Protein AF-A0A9D6ULN2-F1 (afdb_monomer_lite)

Foldseek 3Di:
DVVVVVVVVVVVVLVVVVVVVPPPDDDPDPDDDCVNVVVVVVSVVVVVVVVVCCCVVPVVVVVVVVVVVVVVVVVVVVVVVVVVVVVVVVVVVVVVVVVVVVVVVVVVVVVVVVVVVVVVVVVVVVVVVVVVVVVVVVCVVVVVVVVVVVVVVVVVVVVVVVVVVCVVPDDPVVVVVVVVVVVVVVVVVD

Secondary structure (DSSP, 8-state):
-HHHHHHHHHHHHHHHHHHTTTSS-----SS--HHHHHHHHHHHHHHHHHHHHHHHHHHHHHHHHHHHHHHHHHHHHHHHHHHHHHHHHHHHHHHHHHHHHHHHHHHHHHHHHHHHHHHHHHHHHHHHHHHHHHHHHHHHHHHHHHHHHHHHHHHHHHHHHHHHHHHHH--HHHHHHHHHHHHHHHHTT-

InterPro domains:
  IPR002146 ATP synthase, F0 complex, subunit b/b', bacterial/chloroplast [MF_01398] (21-168)
  IPR002146 ATP synthase, F0 complex, subunit b/b', bacterial/chloroplast [PF00430] (44-166)
  IPR028987 F-type ATP synthase subunit B-like, membrane domain superfamily [SSF81573] (93-151)

Radius of gyration: 68.08 Å; chains: 1; bounding box: 91×38×188 Å

pLDDT: mean 82.93, std 17.03, range [42.06, 97.81]

Structure (mmCIF, N/CA/C/O backbone):
data_AF-A0A9D6ULN2-F1
#
_entry.id   AF-A0A9D6ULN2-F1
#
loop_
_atom_site.group_PDB
_atom_site.id
_atom_site.type_symbol
_atom_site.label_atom_id
_atom_site.label_alt_id
_atom_site.label_comp_id
_atom_site.label_asym_id
_atom_site.label_entity_id
_atom_site.label_seq_id
_atom_site.pdbx_PDB_ins_code
_atom_site.Cartn_x
_atom_site.Cartn_y
_atom_site.Cartn_z
_atom_site.occupancy
_atom_site.B_iso_or_equiv
_atom_site.auth_seq_id
_atom_site.auth_comp_id
_atom_site.auth_asym_id
_atom_site.auth_atom_id
_atom_site.pdbx_PDB_model_num
ATOM 1 N N . MET A 1 1 ? 39.835 15.015 -46.650 1.00 44.91 1 MET A N 1
ATOM 2 C CA . MET A 1 1 ? 39.467 16.115 -47.577 1.00 44.91 1 MET A CA 1
ATOM 3 C C . MET A 1 1 ? 40.588 16.580 -48.518 1.00 44.91 1 MET A C 1
ATOM 5 O O . MET A 1 1 ? 40.269 17.172 -49.536 1.00 44.91 1 MET A O 1
ATOM 9 N N . ARG A 1 2 ? 41.877 16.287 -48.269 1.00 42.44 2 ARG A N 1
ATOM 10 C CA . ARG A 1 2 ? 42.993 16.814 -49.090 1.00 42.44 2 ARG A CA 1
ATOM 11 C C . ARG A 1 2 ? 43.205 16.122 -50.454 1.00 42.44 2 ARG A C 1
ATOM 13 O O . ARG A 1 2 ? 43.802 16.723 -51.333 1.00 42.44 2 ARG A O 1
ATOM 20 N N . PHE A 1 3 ? 42.671 14.913 -50.665 1.00 44.38 3 PHE A N 1
ATOM 21 C CA . PHE A 1 3 ? 42.814 14.179 -51.937 1.00 44.38 3 PHE A CA 1
ATOM 22 C C . PHE A 1 3 ? 41.814 14.585 -53.032 1.00 44.38 3 PHE A C 1
ATOM 24 O O . PHE A 1 3 ? 42.136 14.499 -54.211 1.00 44.38 3 PHE A O 1
ATOM 31 N N . SER A 1 4 ? 40.631 15.090 -52.663 1.00 50.62 4 SER A N 1
ATOM 32 C CA . SER A 1 4 ? 39.610 15.503 -53.642 1.00 50.62 4 SER A CA 1
ATOM 33 C C . SER A 1 4 ? 39.999 16.784 -54.392 1.00 50.62 4 SER A C 1
ATOM 35 O O . SER A 1 4 ? 39.656 16.949 -55.556 1.00 50.62 4 SER A O 1
ATOM 37 N N . LEU A 1 5 ? 40.754 17.674 -53.737 1.00 49.03 5 LEU A N 1
ATOM 38 C CA . LEU A 1 5 ? 41.241 18.928 -54.320 1.00 49.03 5 LEU A CA 1
ATOM 39 C C . LEU A 1 5 ? 42.353 18.703 -55.355 1.00 49.03 5 LEU A C 1
ATOM 41 O O . LEU A 1 5 ? 42.366 19.388 -56.372 1.00 49.03 5 LEU A O 1
ATOM 45 N N . ALA A 1 6 ? 43.231 17.716 -55.144 1.00 54.62 6 ALA A N 1
ATOM 46 C CA . ALA A 1 6 ? 44.308 17.382 -56.080 1.00 54.62 6 ALA A CA 1
ATOM 47 C C . ALA A 1 6 ? 43.783 16.748 -57.381 1.00 54.62 6 ALA A C 1
ATOM 49 O O . ALA A 1 6 ? 44.276 17.057 -58.462 1.00 54.62 6 ALA A O 1
ATOM 50 N N . VAL A 1 7 ? 42.742 15.912 -57.289 1.00 57.91 7 VAL A N 1
ATOM 51 C CA . VAL A 1 7 ? 42.087 15.310 -58.463 1.00 57.91 7 VAL A CA 1
ATOM 52 C C . VAL A 1 7 ? 41.305 16.363 -59.256 1.00 57.91 7 VAL A C 1
ATOM 54 O O . VAL A 1 7 ? 41.401 16.388 -60.480 1.00 57.91 7 VAL A O 1
ATOM 57 N N . CYS A 1 8 ? 40.615 17.291 -58.580 1.00 52.22 8 CYS A N 1
ATOM 58 C CA . CYS A 1 8 ? 39.982 18.434 -59.249 1.00 52.22 8 CYS A CA 1
ATOM 59 C C . CYS A 1 8 ? 41.005 19.353 -59.933 1.00 52.22 8 CYS A C 1
ATOM 61 O O . CYS A 1 8 ? 40.779 19.765 -61.065 1.00 52.22 8 CYS A O 1
ATOM 63 N N . TRP A 1 9 ? 42.143 19.646 -59.296 1.00 50.41 9 TRP A N 1
ATOM 64 C CA . TRP A 1 9 ? 43.203 20.455 -59.912 1.00 50.41 9 TRP A CA 1
ATOM 65 C C . TRP A 1 9 ? 43.849 19.765 -61.119 1.00 50.41 9 TRP A C 1
ATOM 67 O O . TRP A 1 9 ? 44.078 20.416 -62.135 1.00 50.41 9 TRP A O 1
ATOM 77 N N . GLY A 1 10 ? 44.073 18.448 -61.059 1.00 54.94 10 GLY A N 1
ATOM 78 C CA . GLY A 1 10 ? 44.558 17.674 -62.207 1.00 54.94 10 GLY A CA 1
ATOM 79 C C . GLY A 1 10 ? 43.593 17.703 -63.399 1.00 54.94 10 GLY A C 1
ATOM 80 O O . GLY A 1 10 ? 44.028 17.841 -64.540 1.00 54.94 10 GLY A O 1
ATOM 81 N N . PHE A 1 11 ? 42.283 17.658 -63.136 1.00 54.19 11 PHE A N 1
ATOM 82 C CA . PHE A 1 11 ? 41.249 17.758 -64.173 1.00 54.19 11 PHE A CA 1
ATOM 83 C C . PHE A 1 11 ? 41.164 19.170 -64.783 1.00 54.19 11 PHE A C 1
ATOM 85 O O . PHE A 1 11 ? 40.993 19.314 -65.992 1.00 54.19 11 PHE A O 1
ATOM 92 N N . ILE A 1 12 ? 41.347 20.216 -63.968 1.00 56.06 12 ILE A N 1
ATOM 93 C CA . ILE A 1 12 ? 41.361 21.618 -64.420 1.00 56.06 12 ILE A CA 1
ATOM 94 C C . ILE A 1 12 ? 42.592 21.910 -65.295 1.00 56.06 12 ILE A C 1
ATOM 96 O O . ILE A 1 12 ? 42.467 22.578 -66.320 1.00 56.06 12 ILE A O 1
ATOM 100 N N . ILE A 1 13 ? 43.768 21.372 -64.951 1.00 56.00 13 ILE A N 1
ATOM 101 C CA . ILE A 1 13 ? 44.993 21.557 -65.749 1.00 56.00 13 ILE A CA 1
ATOM 102 C C . ILE A 1 13 ? 44.892 20.821 -67.099 1.00 56.00 13 ILE A C 1
ATOM 104 O O . ILE A 1 13 ? 45.303 21.365 -68.124 1.00 56.00 13 ILE A O 1
ATOM 108 N N . ALA A 1 14 ? 44.273 19.636 -67.143 1.00 53.06 14 ALA A N 1
ATOM 109 C CA . ALA A 1 14 ? 44.006 18.933 -68.403 1.00 53.06 14 ALA A CA 1
ATOM 110 C C . ALA A 1 14 ? 42.985 19.680 -69.290 1.00 53.06 14 ALA A C 1
ATOM 112 O O . ALA A 1 14 ? 43.162 19.775 -70.507 1.00 53.06 14 ALA A O 1
ATOM 113 N N . ALA A 1 15 ? 41.952 20.287 -68.692 1.00 51.78 15 ALA A N 1
ATOM 114 C CA . ALA A 1 15 ? 40.986 21.114 -69.418 1.00 51.78 15 ALA A CA 1
ATOM 115 C C . ALA A 1 15 ? 41.628 22.390 -70.000 1.00 51.78 15 ALA A C 1
ATOM 117 O O . ALA A 1 15 ? 41.326 22.763 -71.135 1.00 51.78 15 ALA A O 1
ATOM 118 N N . ALA A 1 16 ? 42.576 23.010 -69.286 1.00 48.78 16 ALA A N 1
ATOM 119 C CA . ALA A 1 16 ? 43.320 24.173 -69.779 1.00 48.78 16 ALA A CA 1
ATOM 120 C C . ALA A 1 16 ? 44.189 23.846 -71.010 1.00 48.78 16 ALA A C 1
ATOM 122 O O . ALA A 1 16 ? 44.279 24.657 -71.931 1.00 48.78 16 ALA A O 1
ATOM 123 N N . PHE A 1 17 ? 44.748 22.633 -71.090 1.00 46.69 17 PHE A N 1
ATOM 124 C CA . PHE A 1 17 ? 45.478 22.172 -72.279 1.00 46.69 17 PHE A CA 1
ATOM 125 C C . PHE A 1 17 ? 44.556 21.849 -73.470 1.00 46.69 17 PHE A C 1
ATOM 127 O O . PHE A 1 17 ? 44.990 21.876 -74.619 1.00 46.69 17 PHE A O 1
ATOM 134 N N . THR A 1 18 ? 43.269 21.589 -73.213 1.00 51.00 18 THR A N 1
ATOM 135 C CA . THR A 1 18 ? 42.271 21.284 -74.255 1.00 51.00 18 THR A CA 1
ATOM 136 C C . THR A 1 18 ? 41.594 22.554 -74.799 1.00 51.00 18 THR A C 1
ATOM 138 O O . THR A 1 18 ? 41.215 22.601 -75.969 1.00 51.00 18 THR A O 1
ATOM 141 N N . GLY A 1 19 ? 41.500 23.618 -73.990 1.00 45.91 19 GLY A N 1
ATOM 142 C CA . GLY A 1 19 ? 40.915 24.908 -74.382 1.00 45.91 19 GLY A CA 1
ATOM 143 C C . GLY A 1 19 ? 41.726 25.688 -75.425 1.00 45.91 19 GLY A C 1
ATOM 144 O O . GLY A 1 19 ? 41.146 26.370 -76.267 1.00 45.91 19 GLY A O 1
ATOM 145 N N . ALA A 1 20 ? 43.054 25.534 -75.451 1.00 43.97 20 ALA A N 1
ATOM 146 C CA . ALA A 1 20 ? 43.896 26.170 -76.470 1.00 43.97 20 ALA A CA 1
ATOM 147 C C . ALA A 1 20 ? 43.728 25.551 -77.874 1.00 43.97 20 ALA A C 1
ATOM 149 O O . ALA A 1 20 ? 44.056 26.190 -78.870 1.00 43.97 20 ALA A O 1
ATOM 150 N N . ALA A 1 21 ? 43.184 24.332 -77.978 1.00 48.81 21 ALA A N 1
ATOM 151 C CA . ALA A 1 21 ? 43.003 23.641 -79.256 1.00 48.81 21 ALA A CA 1
ATOM 152 C C . ALA A 1 21 ? 41.667 23.954 -79.960 1.00 48.81 21 ALA A C 1
ATOM 154 O O . ALA A 1 21 ? 41.498 23.552 -81.111 1.00 48.81 21 ALA A O 1
ATOM 155 N N . HIS A 1 22 ? 40.727 24.631 -79.284 1.00 47.28 22 HIS A N 1
ATOM 156 C CA . HIS A 1 22 ? 39.412 25.016 -79.825 1.00 47.28 22 HIS A CA 1
ATOM 157 C C . HIS A 1 22 ? 39.240 26.535 -80.021 1.00 47.28 22 HIS A C 1
ATOM 159 O O . HIS A 1 22 ? 38.223 26.962 -80.559 1.00 47.28 22 HIS A O 1
ATOM 165 N N . ALA A 1 23 ? 40.212 27.355 -79.600 1.00 42.06 23 ALA A N 1
ATOM 166 C CA . ALA A 1 23 ? 40.150 28.816 -79.716 1.00 42.06 23 ALA A CA 1
ATOM 167 C C . ALA A 1 23 ? 40.685 29.368 -81.054 1.00 42.06 23 ALA A C 1
ATOM 169 O O . ALA A 1 23 ? 40.552 30.560 -81.322 1.00 42.06 23 ALA A O 1
ATOM 170 N N . SER A 1 24 ? 41.261 28.527 -81.915 1.00 45.56 24 SER A N 1
ATOM 171 C CA . SER A 1 24 ? 41.496 28.874 -83.316 1.00 45.56 24 SER A CA 1
ATOM 172 C C . SER A 1 24 ? 40.299 28.395 -84.135 1.00 45.56 24 SER A C 1
ATOM 174 O O . SER A 1 24 ? 40.055 27.197 -84.256 1.00 45.56 24 SER A O 1
ATOM 176 N N . GLY A 1 25 ? 39.509 29.334 -84.659 1.00 52.06 25 GLY A N 1
ATOM 177 C CA . GLY A 1 25 ? 38.396 29.025 -85.553 1.00 52.06 25 GLY A CA 1
ATOM 178 C C . GLY A 1 25 ? 38.890 28.234 -86.765 1.00 52.06 25 GLY A C 1
ATOM 179 O O . GLY A 1 25 ? 39.616 28.765 -87.601 1.00 52.06 25 GLY A O 1
ATOM 180 N N . ILE A 1 26 ? 38.508 26.962 -86.846 1.00 55.03 26 ILE A N 1
ATOM 181 C CA . ILE A 1 26 ? 38.761 26.087 -87.991 1.00 55.03 26 ILE A CA 1
ATOM 182 C C . ILE A 1 26 ? 37.389 25.575 -88.452 1.00 55.03 26 ILE A C 1
ATOM 184 O O . ILE A 1 26 ? 36.607 25.134 -87.605 1.00 55.03 26 ILE A O 1
ATOM 188 N N . PRO A 1 27 ? 37.059 25.659 -89.756 1.00 55.03 27 PRO A N 1
ATOM 189 C CA . PRO A 1 27 ? 35.764 25.234 -90.280 1.00 55.03 27 PRO A CA 1
ATOM 190 C C . PRO A 1 27 ? 35.502 23.758 -89.970 1.00 55.03 27 PRO A C 1
ATOM 192 O O . PRO A 1 27 ? 36.429 22.944 -89.951 1.00 55.03 27 PRO A O 1
ATOM 195 N N . LEU A 1 28 ? 34.230 23.422 -89.735 1.00 61.31 28 LEU A N 1
ATOM 196 C CA . LEU A 1 28 ? 33.776 22.060 -89.468 1.00 61.31 28 LEU A CA 1
ATOM 197 C C . LEU A 1 28 ? 33.909 21.222 -90.754 1.00 61.31 28 LEU A C 1
ATOM 199 O O . LEU A 1 28 ? 32.970 21.099 -91.537 1.00 61.31 28 LEU A O 1
ATOM 203 N N . ALA A 1 29 ? 35.111 20.713 -91.015 1.00 54.97 29 ALA A N 1
ATOM 204 C CA . ALA A 1 29 ? 35.378 19.835 -92.144 1.00 54.97 29 ALA A CA 1
ATOM 205 C C . ALA A 1 29 ? 34.742 18.462 -91.878 1.00 54.97 29 ALA A C 1
ATOM 207 O O . ALA A 1 29 ? 35.034 17.817 -90.874 1.00 54.97 29 ALA A O 1
ATOM 208 N N . THR A 1 30 ? 33.876 18.018 -92.788 1.00 59.34 30 THR A N 1
ATOM 209 C CA . THR A 1 30 ? 33.234 16.692 -92.797 1.00 59.34 30 THR A CA 1
ATOM 210 C C . THR A 1 30 ? 34.167 15.559 -93.243 1.00 59.34 30 THR A C 1
ATOM 212 O O . THR A 1 30 ? 33.728 14.415 -93.335 1.00 59.34 30 THR A O 1
ATOM 215 N N . GLU A 1 31 ? 35.444 15.850 -93.507 1.00 59.44 31 GLU A N 1
ATOM 216 C CA . GLU A 1 31 ? 36.436 14.874 -93.960 1.00 59.44 31 GLU A CA 1
ATOM 217 C C . GLU A 1 31 ? 37.486 14.611 -92.878 1.00 59.44 31 GLU A C 1
ATOM 219 O O . GLU A 1 31 ? 38.099 15.531 -92.335 1.00 59.44 31 GLU A O 1
ATOM 224 N N . TRP A 1 32 ? 37.656 13.329 -92.559 1.00 61.66 32 TRP A N 1
ATOM 225 C CA . TRP A 1 32 ? 38.568 12.845 -91.529 1.00 61.66 32 TRP A CA 1
ATOM 226 C C . TRP A 1 32 ? 40.027 12.959 -91.979 1.00 61.66 32 TRP A C 1
ATOM 228 O O . TRP A 1 32 ? 40.423 12.338 -92.963 1.00 61.66 32 TRP A O 1
ATOM 238 N N . ASP A 1 33 ? 40.839 13.687 -91.208 1.00 67.31 33 ASP A N 1
ATOM 239 C CA . ASP A 1 33 ? 42.279 13.826 -91.433 1.00 67.31 33 ASP A CA 1
ATOM 240 C C . ASP A 1 33 ? 43.074 13.220 -90.262 1.00 67.31 33 ASP A C 1
ATOM 242 O O . ASP A 1 33 ? 43.157 13.776 -89.160 1.00 67.31 33 ASP A O 1
ATOM 246 N N . MET A 1 34 ? 43.671 12.049 -90.517 1.00 61.88 34 MET A N 1
ATOM 247 C CA . MET A 1 34 ? 44.380 11.224 -89.531 1.00 61.88 34 MET A CA 1
ATOM 248 C C . MET A 1 34 ? 45.535 11.976 -88.839 1.00 61.88 34 MET A C 1
ATOM 250 O O . MET A 1 34 ? 45.826 11.704 -87.675 1.00 61.88 34 MET A O 1
ATOM 254 N N . ALA A 1 35 ? 46.182 12.939 -89.510 1.00 66.12 35 ALA A N 1
ATOM 255 C CA . ALA A 1 35 ? 47.340 13.652 -88.962 1.00 66.12 35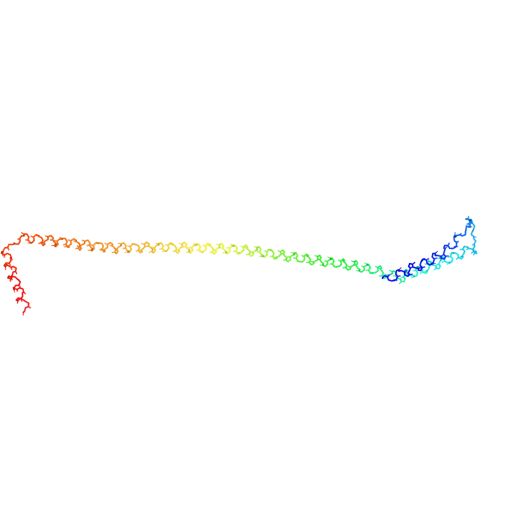 ALA A CA 1
ATOM 256 C C . ALA A 1 35 ? 46.959 14.724 -87.922 1.00 66.12 35 ALA A C 1
ATOM 258 O O . ALA A 1 35 ? 47.696 14.949 -86.961 1.00 66.12 35 ALA A O 1
ATOM 259 N N . ARG A 1 36 ? 45.796 15.367 -88.086 1.00 66.44 36 ARG A N 1
ATOM 260 C CA . ARG A 1 36 ? 45.308 16.451 -87.214 1.00 66.44 36 ARG A CA 1
ATOM 261 C C . ARG A 1 36 ? 44.369 15.946 -86.118 1.00 66.44 36 ARG A C 1
ATOM 263 O O . ARG A 1 36 ? 44.515 16.345 -84.962 1.00 66.44 36 ARG A O 1
ATOM 270 N N . ASP A 1 37 ? 43.446 15.045 -86.452 1.00 69.62 37 ASP A N 1
ATOM 271 C CA . ASP A 1 37 ? 42.460 14.526 -85.495 1.00 69.62 37 ASP A CA 1
ATOM 272 C C . ASP A 1 37 ? 42.961 13.283 -84.742 1.00 69.62 37 ASP A C 1
ATOM 274 O O . ASP A 1 37 ? 42.560 13.051 -83.598 1.00 69.62 37 ASP A O 1
ATOM 278 N N . GLY A 1 38 ? 43.935 12.549 -85.295 1.00 74.19 38 GLY A N 1
ATOM 279 C CA . GLY A 1 38 ? 44.561 11.402 -84.627 1.00 74.19 38 GLY A CA 1
ATOM 280 C C . GLY A 1 38 ? 45.262 11.769 -83.314 1.00 74.19 38 GLY A C 1
ATOM 281 O O . GLY A 1 38 ? 45.129 11.054 -82.320 1.00 74.19 38 GLY A O 1
ATOM 282 N N . GLY A 1 39 ? 45.929 12.929 -83.253 1.00 77.69 39 GLY A N 1
ATOM 283 C CA . GLY A 1 39 ? 46.566 13.420 -82.023 1.00 77.69 39 GLY A CA 1
ATOM 284 C C . GLY A 1 39 ? 45.564 13.784 -80.920 1.00 77.69 39 GLY A C 1
ATOM 285 O O . GLY A 1 39 ? 45.817 13.543 -79.738 1.00 77.69 39 GLY A O 1
ATOM 286 N N . ARG A 1 40 ? 44.389 14.306 -81.296 1.00 76.81 40 ARG A N 1
ATOM 287 C CA . ARG A 1 40 ? 43.301 14.626 -80.357 1.00 76.81 40 ARG A CA 1
ATOM 288 C C . ARG A 1 40 ? 42.655 13.360 -79.801 1.00 76.81 40 ARG A C 1
ATOM 290 O O . ARG A 1 40 ? 42.427 13.284 -78.596 1.00 76.81 40 ARG A O 1
ATOM 297 N N . ILE A 1 41 ? 42.416 12.362 -80.654 1.00 82.12 41 ILE A N 1
ATOM 298 C CA . ILE A 1 41 ? 41.847 11.066 -80.259 1.00 82.12 41 ILE A CA 1
ATOM 299 C C . ILE A 1 41 ? 42.814 10.306 -79.346 1.00 82.12 41 ILE A C 1
ATOM 301 O O . ILE A 1 41 ? 42.391 9.767 -78.325 1.00 82.12 41 ILE A O 1
ATOM 305 N N . LEU A 1 42 ? 44.114 10.319 -79.652 1.00 82.88 42 LEU A N 1
ATOM 306 C CA . LEU A 1 42 ? 45.132 9.689 -78.813 1.00 82.88 42 LEU A CA 1
ATOM 307 C C . LEU A 1 42 ? 45.229 10.360 -77.435 1.00 82.88 42 LEU A C 1
ATOM 309 O O . LEU A 1 42 ? 45.232 9.667 -76.421 1.00 82.88 42 LEU A O 1
ATOM 313 N N . ASN A 1 43 ? 45.225 11.696 -77.372 1.00 82.50 43 ASN A N 1
ATOM 314 C CA . ASN A 1 43 ? 45.201 12.415 -76.095 1.00 82.50 43 ASN A CA 1
ATOM 315 C C . ASN A 1 43 ? 43.913 12.127 -75.299 1.00 82.50 43 ASN A C 1
ATOM 317 O O . ASN A 1 43 ? 43.973 11.811 -74.112 1.00 82.50 43 ASN A O 1
ATOM 321 N N . ALA A 1 44 ? 42.747 12.149 -75.953 1.00 84.38 44 ALA A N 1
ATOM 322 C CA . ALA A 1 44 ? 41.476 11.812 -75.315 1.00 84.38 44 ALA A CA 1
ATOM 323 C C . ALA A 1 44 ? 41.467 10.375 -74.766 1.00 84.38 44 ALA A C 1
ATOM 325 O O . ALA A 1 44 ? 41.008 10.159 -73.646 1.00 84.38 44 ALA A O 1
ATOM 326 N N . ALA A 1 45 ? 42.028 9.409 -75.502 1.00 87.19 45 ALA A N 1
ATOM 327 C CA . ALA A 1 45 ? 42.159 8.022 -75.061 1.00 87.19 45 ALA A CA 1
ATOM 328 C C . ALA A 1 45 ? 43.110 7.879 -73.860 1.00 87.19 45 ALA A C 1
ATOM 330 O O . ALA A 1 45 ? 42.796 7.158 -72.913 1.00 87.19 45 ALA A O 1
ATOM 331 N N . VAL A 1 46 ? 44.238 8.599 -73.854 1.00 88.81 46 VAL A N 1
ATOM 332 C CA . VAL A 1 46 ? 45.189 8.607 -72.729 1.00 88.81 46 VAL A CA 1
ATOM 333 C C . VAL A 1 46 ? 44.559 9.224 -71.478 1.00 88.81 46 VAL A C 1
ATOM 335 O O . VAL A 1 46 ? 44.671 8.651 -70.394 1.00 88.81 46 VAL A O 1
ATOM 338 N N . VAL A 1 47 ? 43.846 10.346 -71.612 1.00 86.25 47 VAL A N 1
ATOM 339 C CA . VAL A 1 47 ? 43.148 10.993 -70.489 1.00 86.25 47 VAL A CA 1
ATOM 340 C C . VAL A 1 47 ? 42.014 10.109 -69.964 1.00 86.25 47 VAL A C 1
ATOM 342 O O . VAL A 1 47 ? 41.923 9.904 -68.754 1.00 86.25 47 VAL A O 1
ATOM 345 N N . LEU A 1 48 ? 41.190 9.523 -70.839 1.00 87.62 48 LEU A N 1
ATOM 346 C CA . LEU A 1 48 ? 40.143 8.578 -70.432 1.00 87.62 48 LEU A CA 1
ATOM 347 C C . LEU A 1 48 ? 40.727 7.356 -69.722 1.00 87.62 48 LEU A C 1
ATOM 349 O O . LEU A 1 48 ? 40.203 6.951 -68.686 1.00 87.62 48 LEU A O 1
ATOM 353 N N . GLY A 1 49 ? 41.829 6.804 -70.231 1.00 89.56 49 GLY A N 1
ATOM 354 C CA . GLY A 1 49 ? 42.537 5.690 -69.605 1.00 89.56 49 GLY A CA 1
ATOM 355 C C . GLY A 1 49 ? 43.090 6.049 -68.224 1.00 89.56 49 GLY A C 1
ATOM 356 O O . GLY A 1 49 ? 42.890 5.299 -67.270 1.00 89.56 49 GLY A O 1
ATOM 357 N N . ALA A 1 50 ? 43.717 7.220 -68.080 1.00 86.50 50 ALA A N 1
ATOM 358 C CA . ALA A 1 50 ? 44.243 7.701 -66.803 1.00 86.50 50 ALA A CA 1
ATOM 359 C C . ALA A 1 50 ? 43.129 7.949 -65.770 1.00 86.50 50 ALA A C 1
ATOM 361 O O . ALA A 1 50 ? 43.270 7.576 -64.603 1.00 86.50 50 ALA A O 1
ATOM 362 N N . VAL A 1 51 ? 41.999 8.524 -66.196 1.00 85.19 51 VAL A N 1
ATOM 363 C CA . VAL A 1 51 ? 40.821 8.746 -65.343 1.00 85.19 51 VAL A CA 1
ATOM 364 C C . VAL A 1 51 ? 40.178 7.418 -64.946 1.00 85.19 51 VAL A C 1
ATOM 366 O O . VAL A 1 51 ? 39.910 7.210 -63.764 1.00 85.19 51 VAL A O 1
ATOM 369 N N . ALA A 1 52 ? 39.985 6.490 -65.887 1.00 85.94 52 ALA A N 1
ATOM 370 C CA . ALA A 1 52 ? 39.456 5.159 -65.597 1.00 85.94 52 ALA A CA 1
ATOM 371 C C . ALA A 1 52 ? 40.364 4.400 -64.617 1.00 85.94 52 ALA A C 1
ATOM 373 O O . ALA A 1 52 ? 39.878 3.829 -63.641 1.00 85.94 52 ALA A O 1
ATOM 374 N N . TYR A 1 53 ? 41.685 4.468 -64.806 1.00 86.88 53 TYR A N 1
ATOM 375 C CA . TYR A 1 53 ? 42.658 3.868 -63.896 1.00 86.88 53 TYR A CA 1
ATOM 376 C C . TYR A 1 53 ? 42.579 4.471 -62.486 1.00 86.88 53 TYR A C 1
ATOM 378 O O . TYR A 1 53 ? 42.523 3.728 -61.506 1.00 86.88 53 TYR A O 1
ATOM 386 N N . LEU A 1 54 ? 42.500 5.801 -62.362 1.00 85.25 54 LEU A N 1
ATOM 387 C CA . LEU A 1 54 ? 42.323 6.484 -61.075 1.00 85.25 54 LEU A CA 1
ATOM 388 C C . LEU A 1 54 ? 41.009 6.087 -60.390 1.00 85.25 54 LEU A C 1
ATOM 390 O O . LEU A 1 54 ? 41.023 5.746 -59.208 1.00 85.25 54 LEU A O 1
ATOM 394 N N . VAL A 1 55 ? 39.890 6.071 -61.117 1.00 83.44 55 VAL A N 1
ATOM 395 C CA . VAL A 1 55 ? 38.569 5.710 -60.576 1.00 83.44 55 VAL A CA 1
ATOM 396 C C . VAL A 1 55 ? 38.525 4.249 -60.137 1.00 83.44 55 VAL A C 1
ATOM 398 O O . VAL A 1 55 ? 38.015 3.959 -59.059 1.00 83.44 55 VAL A O 1
ATOM 401 N N . ILE A 1 56 ? 39.101 3.322 -60.900 1.00 81.75 56 ILE A N 1
ATOM 402 C CA . ILE A 1 56 ? 39.153 1.905 -60.512 1.00 81.75 56 ILE A CA 1
ATOM 403 C C . ILE A 1 56 ? 40.068 1.722 -59.295 1.00 81.75 56 ILE A C 1
ATOM 405 O O . ILE A 1 56 ? 39.718 1.024 -58.342 1.00 81.75 56 ILE A O 1
ATOM 409 N N . ARG A 1 57 ? 41.221 2.402 -59.276 1.00 81.19 57 ARG A N 1
ATOM 410 C CA . ARG A 1 57 ? 42.213 2.283 -58.201 1.00 81.19 57 ARG A CA 1
ATOM 411 C C . ARG A 1 57 ? 41.776 2.946 -56.886 1.00 81.19 57 ARG A C 1
ATOM 413 O O . ARG A 1 57 ? 42.257 2.522 -55.832 1.00 81.19 57 ARG A O 1
ATOM 420 N N . TRP A 1 58 ? 40.909 3.965 -56.935 1.00 75.94 58 TRP A N 1
ATOM 421 C CA . TRP A 1 58 ? 40.507 4.790 -55.780 1.00 75.94 58 TRP A CA 1
ATOM 422 C C . TRP A 1 58 ? 39.009 4.748 -55.438 1.00 75.94 58 TRP A C 1
ATOM 424 O O . TRP A 1 58 ? 38.640 5.076 -54.311 1.00 75.94 58 TRP A O 1
ATOM 434 N N . GLY A 1 59 ? 38.137 4.345 -56.361 1.00 73.88 59 GLY A N 1
ATOM 435 C CA . GLY A 1 59 ? 36.678 4.351 -56.188 1.00 73.88 59 GLY A CA 1
ATOM 436 C C . GLY A 1 59 ? 36.127 3.145 -55.422 1.00 73.88 59 GLY A C 1
ATOM 437 O O . GLY A 1 59 ? 35.191 3.294 -54.638 1.00 73.88 59 GLY A O 1
ATOM 438 N N . GLY A 1 60 ? 36.749 1.969 -55.560 1.00 79.19 60 GLY A N 1
ATOM 439 C CA . GLY A 1 60 ? 36.375 0.746 -54.832 1.00 79.19 60 GLY A CA 1
ATOM 440 C C . GLY A 1 60 ? 36.186 0.906 -53.308 1.00 79.19 60 GLY A C 1
ATOM 441 O O . GLY A 1 60 ? 35.160 0.460 -52.787 1.00 79.19 60 GLY A O 1
ATOM 442 N N . PRO A 1 61 ? 37.100 1.561 -52.559 1.00 82.00 61 PRO A N 1
ATOM 443 C CA . PRO A 1 61 ? 36.942 1.731 -51.113 1.00 82.00 61 PRO A CA 1
ATOM 444 C C . PRO A 1 61 ? 35.782 2.656 -50.708 1.00 82.00 61 PRO A C 1
ATOM 446 O O . PRO A 1 61 ? 35.278 2.525 -49.596 1.00 82.00 61 PRO A O 1
ATOM 449 N N . VAL A 1 62 ? 35.329 3.574 -51.571 1.00 81.88 62 VAL A N 1
ATOM 450 C CA . VAL A 1 62 ? 34.224 4.496 -51.243 1.00 81.88 62 VAL A CA 1
ATOM 451 C C . VAL A 1 62 ? 32.881 3.767 -51.252 1.00 81.88 62 VAL A C 1
ATOM 453 O O . VAL A 1 62 ? 32.096 3.917 -50.317 1.00 81.88 62 VAL A O 1
ATOM 456 N N . PHE A 1 63 ? 32.627 2.943 -52.271 1.00 81.62 63 PHE A N 1
ATOM 457 C CA . PHE A 1 63 ? 31.388 2.165 -52.362 1.00 81.62 63 PHE A CA 1
ATOM 458 C C . PHE A 1 63 ? 31.316 1.069 -51.298 1.00 81.62 63 PHE A C 1
ATOM 460 O O . PHE A 1 63 ? 30.261 0.875 -50.700 1.00 81.62 63 PHE A O 1
ATOM 467 N N . ARG A 1 64 ? 32.448 0.419 -50.994 1.00 85.56 64 ARG A N 1
ATOM 468 C CA . ARG A 1 64 ? 32.530 -0.569 -49.910 1.00 85.56 64 ARG A CA 1
ATOM 469 C C . ARG A 1 64 ? 32.213 0.037 -48.546 1.00 85.56 64 ARG A C 1
ATOM 471 O O . ARG A 1 64 ? 31.356 -0.496 -47.857 1.00 85.56 64 ARG A O 1
ATOM 478 N N . LYS A 1 65 ? 32.798 1.193 -48.208 1.00 87.88 65 LYS A N 1
ATOM 479 C CA . LYS A 1 65 ? 32.473 1.895 -46.954 1.00 87.88 65 LYS A CA 1
ATOM 480 C C . LYS A 1 65 ? 30.993 2.243 -46.843 1.00 87.88 65 LYS A C 1
ATOM 482 O O . LYS A 1 65 ? 30.410 2.075 -45.785 1.00 87.88 65 LYS A O 1
ATOM 487 N N . ARG A 1 66 ? 30.359 2.689 -47.934 1.00 86.75 66 ARG A N 1
ATOM 488 C CA . ARG A 1 66 ? 28.915 2.972 -47.918 1.00 86.75 66 ARG A CA 1
ATOM 489 C C . ARG A 1 66 ? 28.073 1.714 -47.714 1.00 86.75 66 ARG A C 1
ATOM 491 O O . ARG A 1 66 ? 27.090 1.779 -46.986 1.00 86.75 66 ARG A O 1
ATOM 498 N N . ALA A 1 67 ? 28.443 0.600 -48.342 1.00 88.44 67 ALA A N 1
ATOM 499 C CA . ALA A 1 67 ? 27.756 -0.675 -48.150 1.00 88.44 67 ALA A CA 1
ATOM 500 C C . ALA A 1 67 ? 27.918 -1.193 -46.710 1.00 88.44 67 ALA A C 1
ATOM 502 O O . ALA A 1 67 ? 26.933 -1.592 -46.097 1.00 88.44 67 ALA A O 1
ATOM 503 N N . GLU A 1 68 ? 29.130 -1.109 -46.154 1.00 92.69 68 GLU A N 1
ATOM 504 C CA . GLU A 1 68 ? 29.435 -1.462 -44.761 1.00 92.69 68 GLU A CA 1
ATOM 505 C C . GLU A 1 68 ? 28.661 -0.570 -43.773 1.00 92.69 68 GLU A C 1
ATOM 507 O O . GLU A 1 68 ? 28.024 -1.089 -42.861 1.00 92.69 68 GLU A O 1
ATOM 512 N N . ASP A 1 69 ? 28.610 0.749 -43.996 1.00 93.69 69 ASP A N 1
ATOM 513 C CA . ASP A 1 69 ? 27.840 1.684 -43.163 1.00 93.69 69 ASP A CA 1
ATOM 514 C C . ASP A 1 69 ? 26.333 1.382 -43.187 1.00 93.69 69 ASP A C 1
ATOM 516 O O . ASP A 1 69 ? 25.655 1.513 -42.168 1.00 93.69 69 ASP A O 1
ATOM 520 N N . ILE A 1 70 ? 25.780 1.020 -44.350 1.00 92.31 70 ILE A N 1
ATOM 521 C CA . ILE A 1 70 ? 24.358 0.668 -44.480 1.00 92.31 70 ILE A CA 1
ATOM 522 C C . ILE A 1 70 ? 24.079 -0.659 -43.773 1.00 92.31 70 ILE A C 1
ATOM 524 O O . ILE A 1 70 ? 23.117 -0.734 -43.013 1.00 92.31 70 ILE A O 1
ATOM 528 N N . ALA A 1 71 ? 24.924 -1.672 -43.978 1.00 93.94 71 ALA A N 1
ATOM 529 C CA . ALA A 1 71 ? 24.795 -2.958 -43.302 1.00 93.94 71 ALA A CA 1
ATOM 530 C C . ALA A 1 71 ? 24.867 -2.790 -41.777 1.00 93.94 71 ALA A C 1
ATOM 532 O O . ALA A 1 71 ? 23.992 -3.276 -41.067 1.00 93.94 71 ALA A O 1
ATOM 533 N N . PHE A 1 72 ? 25.835 -2.010 -41.287 1.00 95.62 72 PHE A N 1
ATOM 534 C CA . PHE A 1 72 ? 25.970 -1.692 -39.868 1.00 95.62 72 PHE A CA 1
ATOM 535 C C . PHE A 1 72 ? 24.739 -0.964 -39.316 1.00 95.62 72 PHE A C 1
ATOM 537 O O . PHE A 1 72 ? 24.256 -1.289 -38.237 1.00 95.62 72 PHE A O 1
ATOM 544 N N . LYS A 1 73 ? 24.188 0.007 -40.054 1.00 94.31 73 LYS A N 1
ATOM 545 C CA . LYS A 1 73 ? 22.969 0.713 -39.632 1.00 94.31 73 LYS A CA 1
ATOM 546 C C . LYS A 1 73 ? 21.754 -0.206 -39.574 1.00 94.31 73 LYS A C 1
ATOM 548 O O . LYS A 1 73 ? 20.951 -0.056 -38.661 1.00 94.31 73 LYS A O 1
ATOM 553 N N . ILE A 1 74 ? 21.600 -1.119 -40.531 1.00 95.06 74 ILE A N 1
ATOM 554 C CA . ILE A 1 74 ? 20.488 -2.078 -40.536 1.00 95.06 74 ILE A CA 1
ATOM 555 C C . ILE A 1 74 ? 20.610 -3.033 -39.345 1.00 95.06 74 ILE A C 1
ATOM 557 O O . ILE A 1 74 ? 19.640 -3.188 -38.610 1.00 95.06 74 ILE A O 1
ATOM 561 N N . ASP A 1 75 ? 21.799 -3.584 -39.103 1.00 96.12 75 ASP A N 1
ATOM 562 C CA . ASP A 1 75 ? 22.066 -4.477 -37.968 1.00 96.12 75 ASP A CA 1
ATOM 563 C C . ASP A 1 75 ? 21.850 -3.775 -36.613 1.00 96.12 75 ASP A C 1
ATOM 565 O O . ASP A 1 75 ? 21.177 -4.294 -35.717 1.00 96.12 75 ASP A O 1
ATOM 569 N N . ALA A 1 76 ? 22.314 -2.528 -36.490 1.00 95.75 76 ALA A N 1
ATOM 570 C CA . ALA A 1 76 ? 22.085 -1.709 -35.305 1.00 95.75 76 ALA A CA 1
ATOM 571 C C . ALA A 1 76 ? 20.591 -1.411 -35.081 1.00 95.75 76 ALA A C 1
ATOM 573 O O . ALA A 1 76 ? 20.120 -1.445 -33.944 1.00 95.75 76 ALA A O 1
ATOM 574 N N . LEU A 1 77 ? 19.829 -1.138 -36.147 1.00 94.62 77 LEU A N 1
ATOM 575 C CA . LEU A 1 77 ? 18.382 -0.918 -36.063 1.00 94.62 77 LEU A CA 1
ATOM 576 C C . LEU A 1 77 ? 17.629 -2.196 -35.686 1.00 94.62 77 LEU A C 1
ATOM 578 O O . LEU A 1 77 ? 16.692 -2.133 -34.890 1.00 94.62 77 LEU A O 1
ATOM 582 N N . GLU A 1 78 ? 18.023 -3.344 -36.231 1.00 95.69 78 GLU A N 1
ATOM 583 C CA . GLU A 1 78 ? 17.421 -4.634 -35.897 1.00 95.69 78 GLU A CA 1
ATOM 584 C C . GLU A 1 78 ? 17.682 -5.002 -34.434 1.00 95.69 78 GLU A C 1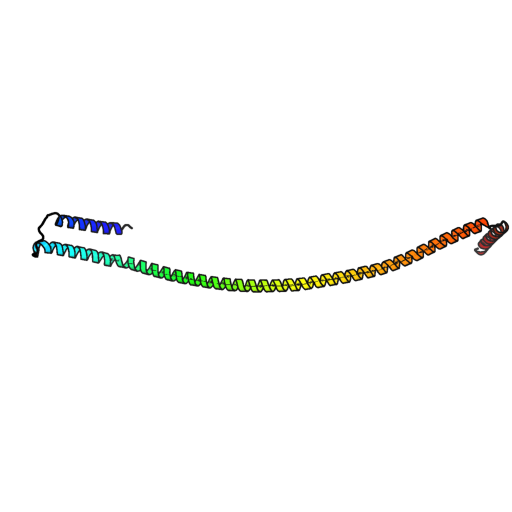
ATOM 586 O O . GLU A 1 78 ? 16.745 -5.348 -33.708 1.00 95.69 78 GLU A O 1
ATOM 591 N N . THR A 1 79 ? 18.918 -4.816 -33.970 1.00 96.38 79 THR A N 1
ATOM 592 C CA . THR A 1 79 ? 19.294 -5.013 -32.566 1.00 96.38 79 THR A CA 1
ATOM 593 C C . THR A 1 79 ? 18.511 -4.072 -31.652 1.00 96.38 79 THR A C 1
ATOM 595 O O . THR A 1 79 ? 17.865 -4.526 -30.709 1.00 96.38 79 THR A O 1
ATOM 598 N N . ALA A 1 80 ? 18.449 -2.776 -31.977 1.00 95.38 80 ALA A N 1
ATOM 599 C CA . ALA A 1 80 ? 17.685 -1.802 -31.198 1.00 95.38 80 ALA A CA 1
ATOM 600 C C . ALA A 1 80 ? 16.184 -2.135 -31.148 1.00 95.38 80 ALA A C 1
ATOM 602 O O . ALA A 1 80 ? 15.551 -1.997 -30.100 1.00 95.38 80 ALA A O 1
ATOM 603 N N . LYS A 1 81 ? 15.603 -2.609 -32.259 1.00 96.25 81 LYS A N 1
ATOM 604 C CA . LYS A 1 81 ? 14.201 -3.043 -32.314 1.00 96.25 81 LYS A CA 1
ATOM 605 C C . LYS A 1 81 ? 13.968 -4.285 -31.456 1.00 96.25 81 LYS A C 1
ATOM 607 O O . LYS A 1 81 ? 12.962 -4.350 -30.749 1.00 96.25 81 LYS A O 1
ATOM 612 N N . ARG A 1 82 ? 14.881 -5.258 -31.499 1.00 96.75 82 ARG A N 1
ATOM 613 C CA . ARG A 1 82 ? 14.812 -6.471 -30.677 1.00 96.75 82 ARG A CA 1
ATOM 614 C C . ARG A 1 82 ? 14.918 -6.138 -29.190 1.00 96.75 82 ARG A C 1
ATOM 616 O O . ARG A 1 82 ? 14.107 -6.624 -28.408 1.00 96.75 82 ARG A O 1
ATOM 623 N N . ASP A 1 83 ? 15.844 -5.265 -28.816 1.00 95.88 83 ASP A N 1
ATOM 624 C CA . ASP A 1 83 ? 16.017 -4.817 -27.434 1.00 95.88 83 ASP A CA 1
ATOM 625 C C . ASP A 1 83 ? 14.802 -4.035 -26.932 1.00 95.88 83 ASP A C 1
ATOM 627 O O . ASP A 1 83 ? 14.342 -4.260 -25.813 1.00 95.88 83 ASP A O 1
ATOM 631 N N . ALA A 1 84 ? 14.233 -3.158 -27.763 1.00 95.44 84 ALA A N 1
ATOM 632 C CA . ALA A 1 84 ? 13.000 -2.450 -27.437 1.00 95.44 84 ALA A CA 1
ATOM 633 C C . ALA A 1 84 ? 11.823 -3.418 -27.235 1.00 95.44 84 ALA A C 1
ATOM 635 O O . ALA A 1 84 ? 11.085 -3.281 -26.262 1.00 95.44 84 ALA A O 1
ATOM 636 N N . ALA A 1 85 ? 11.675 -4.425 -28.102 1.00 96.12 85 ALA A N 1
ATOM 637 C CA . ALA A 1 85 ? 10.633 -5.443 -27.967 1.00 96.12 85 ALA A CA 1
ATOM 638 C C . ALA A 1 85 ? 10.815 -6.301 -26.704 1.00 96.12 85 ALA A C 1
ATOM 640 O O . ALA A 1 85 ? 9.838 -6.602 -26.021 1.00 96.12 85 ALA A O 1
ATOM 641 N N . ASN A 1 86 ? 12.054 -6.663 -26.362 1.00 96.81 86 ASN A N 1
ATOM 642 C CA . ASN A 1 86 ? 12.356 -7.396 -25.132 1.00 96.81 86 ASN A CA 1
ATOM 643 C C . ASN A 1 86 ? 12.028 -6.561 -23.887 1.00 96.81 86 ASN A C 1
ATOM 645 O O . ASN A 1 86 ? 11.369 -7.058 -22.978 1.00 96.81 86 ASN A O 1
ATOM 649 N N . LYS A 1 87 ? 12.422 -5.281 -23.869 1.00 96.19 87 LYS A N 1
ATOM 650 C CA . LYS A 1 87 ? 12.093 -4.355 -22.774 1.00 96.19 87 LYS A CA 1
ATOM 651 C C . LYS A 1 87 ? 10.590 -4.146 -22.634 1.00 96.19 87 LYS A C 1
ATOM 653 O O . LYS A 1 87 ? 10.094 -4.106 -21.515 1.00 96.19 87 LYS A O 1
ATOM 658 N N . LEU A 1 88 ? 9.862 -4.036 -23.747 1.00 96.31 88 LEU A N 1
ATOM 659 C CA . LEU A 1 88 ? 8.404 -3.918 -23.730 1.00 96.31 88 LEU A CA 1
ATOM 660 C C . LEU A 1 88 ? 7.770 -5.134 -23.046 1.00 96.31 88 LEU A C 1
ATOM 662 O O . LEU A 1 88 ? 7.001 -4.957 -22.109 1.00 96.31 88 LEU A O 1
ATOM 666 N N . LYS A 1 89 ? 8.165 -6.351 -23.442 1.00 96.94 89 LYS A N 1
ATOM 667 C CA . LYS A 1 89 ? 7.689 -7.588 -22.804 1.00 96.94 89 LYS A CA 1
ATOM 668 C C . LYS A 1 89 ? 8.013 -7.630 -21.314 1.00 96.94 89 LYS A C 1
ATOM 670 O O . LYS A 1 89 ? 7.152 -7.958 -20.507 1.00 96.94 89 LYS A O 1
ATOM 675 N N . GLU A 1 90 ? 9.232 -7.257 -20.933 1.00 96.44 90 GLU A N 1
ATOM 676 C CA . GLU A 1 90 ? 9.630 -7.202 -19.525 1.00 96.44 90 GLU A CA 1
ATOM 677 C C . GLU A 1 90 ? 8.772 -6.203 -18.730 1.00 96.44 90 GLU A C 1
ATOM 679 O O . GLU A 1 90 ? 8.371 -6.488 -17.601 1.00 96.44 90 GLU A O 1
ATOM 684 N N . TYR A 1 91 ? 8.456 -5.042 -19.309 1.00 96.06 91 TYR A N 1
ATOM 685 C CA . TYR A 1 91 ? 7.569 -4.069 -18.677 1.00 96.06 91 TYR A CA 1
ATOM 686 C C . TYR A 1 91 ? 6.127 -4.560 -18.585 1.00 96.06 91 TYR A C 1
ATOM 688 O O . TYR A 1 91 ? 5.517 -4.387 -17.536 1.00 96.06 91 TYR A O 1
ATOM 696 N N . GLU A 1 92 ? 5.595 -5.200 -19.624 1.00 96.19 92 GLU A N 1
ATOM 697 C CA . GLU A 1 92 ? 4.258 -5.802 -19.603 1.00 96.19 92 GLU A CA 1
ATOM 698 C C . GLU A 1 92 ? 4.152 -6.880 -18.517 1.00 96.19 92 GLU A C 1
ATOM 700 O O . GLU A 1 92 ? 3.215 -6.869 -17.719 1.00 96.19 92 GLU A O 1
ATOM 705 N N . GLU A 1 93 ? 5.151 -7.758 -18.402 1.00 96.44 93 GLU A N 1
ATOM 706 C CA . GLU A 1 93 ? 5.210 -8.764 -17.338 1.00 96.44 93 GLU A CA 1
ATOM 707 C C . GLU A 1 93 ? 5.304 -8.131 -15.945 1.00 96.44 93 GLU A C 1
ATOM 709 O O . GLU A 1 93 ? 4.658 -8.593 -15.001 1.00 96.44 93 GLU A O 1
ATOM 714 N N . ARG A 1 94 ? 6.105 -7.069 -15.791 1.00 95.56 94 ARG A N 1
ATOM 715 C CA . ARG A 1 94 ? 6.209 -6.325 -14.527 1.00 95.56 94 ARG A CA 1
ATOM 716 C C . ARG A 1 94 ? 4.890 -5.653 -14.165 1.00 95.56 94 ARG A C 1
ATOM 718 O O . ARG A 1 94 ? 4.490 -5.731 -13.009 1.00 95.56 94 ARG A O 1
ATOM 725 N N . LEU A 1 95 ? 4.205 -5.039 -15.127 1.00 96.38 95 LEU A N 1
ATOM 726 C CA . LEU A 1 95 ? 2.898 -4.417 -14.916 1.00 96.38 95 LEU A CA 1
ATOM 727 C C . LEU A 1 95 ? 1.856 -5.455 -14.498 1.00 96.38 95 LEU A C 1
ATOM 729 O O . LEU A 1 95 ? 1.189 -5.259 -13.487 1.00 96.38 95 LEU A O 1
ATOM 733 N N . ALA A 1 96 ? 1.792 -6.596 -15.186 1.00 95.94 96 ALA A N 1
ATOM 734 C CA . ALA A 1 96 ? 0.881 -7.681 -14.826 1.00 95.94 96 ALA A CA 1
ATOM 735 C C . ALA A 1 96 ? 1.142 -8.216 -13.405 1.00 95.94 96 ALA A C 1
ATOM 737 O O . ALA A 1 96 ? 0.204 -8.467 -12.646 1.00 95.94 96 ALA A O 1
ATOM 738 N N . LYS A 1 97 ? 2.417 -8.350 -13.008 1.00 96.56 97 LYS A N 1
ATOM 739 C CA . LYS A 1 97 ? 2.790 -8.736 -11.635 1.00 96.56 97 LYS A CA 1
ATOM 740 C C . LYS A 1 97 ? 2.355 -7.689 -10.611 1.00 96.56 97 LYS A C 1
ATOM 742 O O . LYS A 1 97 ? 1.767 -8.058 -9.600 1.00 96.56 97 LYS A O 1
ATOM 747 N N . ILE A 1 98 ? 2.587 -6.406 -10.886 1.00 96.44 98 ILE A N 1
ATOM 748 C CA . ILE A 1 98 ? 2.180 -5.306 -10.000 1.00 96.44 98 ILE A CA 1
ATOM 749 C C . ILE A 1 98 ? 0.657 -5.271 -9.843 1.00 96.44 98 ILE A C 1
ATOM 751 O O . ILE A 1 98 ? 0.166 -5.108 -8.731 1.00 96.44 98 ILE A O 1
ATOM 755 N N . GLU A 1 99 ? -0.107 -5.457 -10.919 1.00 95.19 99 GLU A N 1
ATOM 756 C CA . GLU A 1 99 ? -1.570 -5.515 -10.845 1.00 95.19 99 GLU A CA 1
ATOM 757 C C . GLU A 1 99 ? -2.054 -6.701 -10.003 1.00 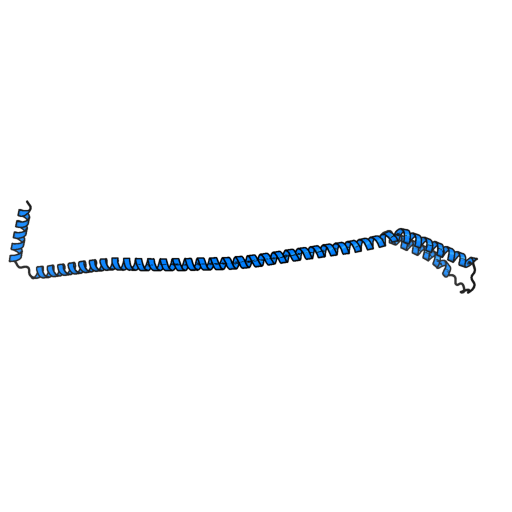95.19 99 GLU A C 1
ATOM 759 O O . GLU A 1 99 ? -2.943 -6.543 -9.160 1.00 95.19 99 GLU A O 1
ATOM 764 N N . ALA A 1 100 ? -1.448 -7.879 -10.177 1.00 96.62 100 ALA A N 1
ATOM 765 C CA . ALA A 1 100 ? -1.758 -9.056 -9.373 1.00 96.62 100 ALA A CA 1
ATOM 766 C C . ALA A 1 100 ? -1.430 -8.838 -7.885 1.00 96.62 100 ALA A C 1
ATOM 768 O O . ALA A 1 100 ? -2.258 -9.136 -7.021 1.00 96.62 100 ALA A O 1
ATOM 769 N N . GLU A 1 101 ? -0.263 -8.268 -7.575 1.00 96.69 101 GLU A N 1
ATOM 770 C CA . GLU A 1 101 ? 0.140 -7.929 -6.207 1.00 96.69 101 GLU A CA 1
ATOM 771 C C . GLU A 1 101 ? -0.766 -6.861 -5.590 1.00 96.69 101 GLU A C 1
ATOM 773 O O . GLU A 1 101 ? -1.198 -7.011 -4.449 1.00 96.69 101 GLU A O 1
ATOM 778 N N . ALA A 1 102 ? -1.131 -5.823 -6.344 1.00 96.62 102 ALA A N 1
ATOM 779 C CA . ALA A 1 102 ? -2.041 -4.779 -5.887 1.00 96.62 102 ALA A CA 1
ATOM 780 C C . ALA A 1 102 ? -3.436 -5.338 -5.578 1.00 96.62 102 ALA A C 1
ATOM 782 O O . ALA A 1 102 ? -4.049 -4.963 -4.576 1.00 96.62 102 ALA A O 1
ATOM 783 N N . ASN A 1 103 ? -3.942 -6.252 -6.408 1.00 96.62 103 ASN A N 1
ATOM 784 C CA . ASN A 1 103 ? -5.211 -6.928 -6.154 1.00 96.62 103 ASN A CA 1
ATOM 785 C C . ASN A 1 103 ? -5.130 -7.838 -4.923 1.00 96.62 103 ASN A C 1
ATOM 787 O O . ASN A 1 103 ? -6.048 -7.820 -4.101 1.00 96.62 103 ASN A O 1
ATOM 791 N N . ARG A 1 104 ? -4.021 -8.569 -4.749 1.00 97.56 104 ARG A N 1
ATOM 792 C CA . ARG A 1 104 ? -3.777 -9.380 -3.549 1.00 97.56 104 ARG A CA 1
ATOM 793 C C . ARG A 1 104 ? -3.749 -8.513 -2.291 1.00 97.56 104 ARG A C 1
ATOM 795 O O . ARG A 1 104 ? -4.468 -8.811 -1.345 1.00 97.56 104 ARG A O 1
ATOM 802 N N . LEU A 1 105 ? -2.999 -7.412 -2.314 1.00 97.62 105 LEU A N 1
ATOM 803 C CA . LEU A 1 105 ? -2.885 -6.477 -1.196 1.00 97.62 105 LEU A CA 1
ATOM 804 C C . LEU A 1 105 ? -4.235 -5.841 -0.847 1.00 97.62 105 LEU A C 1
ATOM 806 O O . LEU A 1 105 ? -4.584 -5.728 0.323 1.00 97.62 105 LEU A O 1
ATOM 810 N N . LYS A 1 106 ? -5.036 -5.462 -1.850 1.00 97.69 106 LYS A N 1
ATOM 811 C CA . LYS A 1 106 ? -6.396 -4.948 -1.622 1.00 97.69 106 LYS A CA 1
ATOM 812 C C . LYS A 1 106 ? -7.307 -5.991 -0.977 1.00 97.69 106 LYS A C 1
ATOM 814 O O . LYS A 1 106 ? -8.121 -5.627 -0.132 1.00 97.69 106 LYS A O 1
ATOM 819 N N . ALA A 1 107 ? -7.215 -7.254 -1.392 1.00 97.25 107 ALA A N 1
ATOM 820 C CA . ALA A 1 107 ? -8.004 -8.332 -0.804 1.00 97.25 107 ALA A CA 1
ATOM 821 C C . ALA A 1 107 ? -7.585 -8.605 0.649 1.00 97.25 107 ALA A C 1
ATOM 823 O O . ALA A 1 107 ? -8.445 -8.707 1.521 1.00 97.25 107 ALA A O 1
ATOM 824 N N . GLU A 1 108 ? -6.279 -8.643 0.913 1.00 97.19 108 GLU A N 1
ATOM 825 C CA . GLU A 1 108 ? -5.706 -8.816 2.249 1.00 97.19 108 GLU A CA 1
ATOM 826 C C . GLU A 1 108 ? -6.108 -7.672 3.187 1.00 97.19 108 GLU A C 1
ATOM 828 O O . GLU A 1 108 ? -6.664 -7.926 4.251 1.00 97.19 108 GLU A O 1
ATOM 833 N N . ALA A 1 109 ? -5.975 -6.418 2.746 1.00 96.69 109 ALA A N 1
ATOM 834 C CA . ALA A 1 109 ? -6.377 -5.248 3.527 1.00 96.69 109 ALA A CA 1
ATOM 835 C C . ALA A 1 109 ? -7.882 -5.230 3.852 1.00 96.69 109 ALA A C 1
ATOM 837 O O . ALA A 1 109 ? -8.283 -4.775 4.922 1.00 96.69 109 ALA A O 1
ATOM 838 N N . ARG A 1 110 ? -8.738 -5.729 2.946 1.00 97.50 110 ARG A N 1
ATOM 839 C CA . ARG A 1 110 ? -10.177 -5.882 3.223 1.00 97.50 110 ARG A CA 1
ATOM 840 C C . ARG A 1 110 ? -10.431 -6.952 4.280 1.00 97.50 110 ARG A C 1
ATOM 842 O O . ARG A 1 110 ? -11.168 -6.687 5.222 1.00 97.50 110 ARG A O 1
ATOM 849 N N . ALA A 1 111 ? -9.804 -8.120 4.146 1.00 97.62 111 ALA A N 1
ATOM 850 C CA . ALA A 1 111 ? -9.950 -9.211 5.106 1.00 97.62 111 ALA A CA 1
ATOM 851 C C . ALA A 1 111 ? -9.440 -8.817 6.503 1.00 97.62 111 ALA A C 1
ATOM 853 O O . ALA A 1 111 ? -10.105 -9.082 7.503 1.00 97.62 111 ALA A O 1
ATOM 854 N N . GLU A 1 112 ? -8.295 -8.136 6.573 1.00 97.25 112 GLU A N 1
ATOM 855 C CA . GLU A 1 112 ? -7.748 -7.599 7.819 1.00 97.25 112 GLU A CA 1
ATOM 856 C C . GLU A 1 112 ? -8.664 -6.520 8.411 1.00 97.25 112 GLU A C 1
ATOM 858 O O . GLU A 1 112 ? -8.970 -6.550 9.603 1.00 97.25 112 GLU A O 1
ATOM 863 N N . GLY A 1 113 ? -9.181 -5.613 7.577 1.00 97.62 113 GLY A N 1
ATOM 864 C CA . GLY A 1 113 ? -10.145 -4.598 7.996 1.00 97.62 113 GLY A CA 1
ATOM 865 C C . GLY A 1 113 ? -11.423 -5.198 8.590 1.00 97.62 113 GLY A C 1
ATOM 866 O O . GLY A 1 113 ? -11.885 -4.745 9.638 1.00 97.62 113 GLY A O 1
ATOM 867 N N . ASP A 1 114 ? -11.968 -6.245 7.970 1.00 97.44 114 ASP A N 1
ATOM 868 C CA . ASP A 1 114 ? -13.151 -6.952 8.470 1.00 97.44 114 ASP A CA 1
ATOM 869 C C . ASP A 1 114 ? -12.864 -7.687 9.789 1.00 97.44 114 ASP A C 1
ATOM 871 O O . ASP A 1 114 ? -13.686 -7.646 10.712 1.00 97.44 114 ASP A O 1
ATOM 875 N N . LEU A 1 115 ? -11.680 -8.295 9.925 1.00 97.75 115 LEU A N 1
ATOM 876 C CA . LEU A 1 115 ? -11.236 -8.930 11.167 1.00 97.75 115 LEU A CA 1
ATOM 877 C C . LEU A 1 115 ? -11.132 -7.904 12.305 1.00 97.75 115 LEU A C 1
ATOM 879 O O . LEU A 1 115 ? -11.711 -8.107 13.373 1.00 97.75 115 LEU A O 1
ATOM 883 N N . ILE A 1 116 ? -10.441 -6.786 12.068 1.00 97.50 116 ILE A N 1
ATOM 884 C CA . ILE A 1 116 ? -10.278 -5.702 13.045 1.00 97.50 116 ILE A CA 1
ATOM 885 C C . ILE A 1 116 ? -11.644 -5.134 13.427 1.00 97.50 116 ILE A C 1
ATOM 887 O O . ILE A 1 116 ? -11.934 -4.962 14.611 1.00 97.50 116 ILE A O 1
ATOM 891 N N . LYS A 1 117 ? -12.526 -4.900 12.450 1.00 97.25 117 LYS A N 1
ATOM 892 C CA . LYS A 1 117 ? -13.894 -4.439 12.705 1.00 97.25 117 LYS A CA 1
ATOM 893 C C . LYS A 1 117 ? -14.646 -5.409 13.614 1.00 97.25 117 LYS A C 1
ATOM 895 O O . LYS A 1 117 ? -15.245 -4.975 14.597 1.00 97.25 117 LYS A O 1
ATOM 900 N N . SER A 1 118 ? -14.599 -6.708 13.320 1.00 97.19 118 SER A N 1
ATOM 901 C CA . SER A 1 118 ? -15.243 -7.729 14.152 1.00 97.19 118 SER A CA 1
ATOM 902 C C . SER A 1 118 ? -14.660 -7.766 15.566 1.00 97.19 118 SER A C 1
ATOM 904 O O . SER A 1 118 ? -15.410 -7.921 16.529 1.00 97.19 118 SER A O 1
ATOM 906 N N . GLN A 1 119 ? -13.343 -7.610 15.710 1.00 97.38 119 GLN A N 1
ATOM 907 C CA . GLN A 1 119 ? -12.684 -7.559 17.015 1.00 97.38 119 GLN A CA 1
ATOM 908 C C . GLN A 1 119 ? -13.106 -6.326 17.818 1.00 97.38 119 GLN A C 1
ATOM 910 O O . GLN A 1 119 ? -13.446 -6.465 18.990 1.00 97.38 119 GLN A O 1
ATOM 915 N N . ILE A 1 120 ? -13.141 -5.143 17.197 1.00 97.62 120 ILE A N 1
ATOM 916 C CA . ILE A 1 120 ? -13.572 -3.898 17.848 1.00 97.62 120 ILE A CA 1
ATOM 917 C C . ILE A 1 120 ? -15.022 -4.017 18.317 1.00 97.62 120 ILE A C 1
ATOM 919 O O . ILE A 1 120 ? -15.317 -3.683 19.463 1.00 97.62 120 ILE A O 1
ATOM 923 N N . ILE A 1 121 ? -15.920 -4.526 17.467 1.00 97.69 121 ILE A N 1
ATOM 924 C CA . ILE A 1 121 ? -17.328 -4.726 17.834 1.00 97.69 121 ILE A CA 1
ATOM 925 C C . ILE A 1 121 ? -17.432 -5.711 19.004 1.00 97.69 121 ILE A C 1
ATOM 927 O O . ILE A 1 121 ? -18.066 -5.395 20.008 1.00 97.69 121 ILE A O 1
ATOM 931 N N . GLY A 1 122 ? -16.744 -6.855 18.938 1.00 97.75 122 GLY A N 1
ATOM 932 C CA . GLY A 1 122 ? -16.752 -7.839 20.023 1.00 97.75 122 GLY A CA 1
ATOM 933 C C . GLY A 1 122 ? -16.197 -7.287 21.342 1.00 97.75 122 GLY A C 1
ATOM 934 O O . GLY A 1 122 ? -16.767 -7.519 22.410 1.00 97.75 122 GLY A O 1
ATOM 935 N N . GLN A 1 123 ? -15.115 -6.507 21.292 1.00 97.12 123 GLN A N 1
ATOM 936 C CA . GLN A 1 123 ? -14.556 -5.839 22.469 1.00 97.12 123 GLN A CA 1
ATOM 937 C C . GLN A 1 123 ? -15.509 -4.785 23.039 1.00 97.12 123 GLN A C 1
ATOM 939 O O . GLN A 1 123 ? -15.659 -4.709 24.261 1.00 97.12 123 GLN A O 1
ATOM 944 N N . ALA A 1 124 ? -16.169 -4.005 22.180 1.00 97.19 124 ALA A N 1
ATOM 945 C CA . ALA A 1 124 ? -17.149 -3.003 22.583 1.00 97.19 124 ALA A CA 1
ATOM 946 C C . ALA A 1 124 ? -18.369 -3.648 23.255 1.00 97.19 124 ALA A C 1
ATOM 948 O O . ALA A 1 124 ? -18.783 -3.199 24.322 1.00 97.19 124 ALA A O 1
ATOM 949 N N . GLU A 1 125 ? -18.897 -4.743 22.703 1.00 97.50 125 GLU A N 1
ATOM 950 C CA . GLU A 1 125 ? -19.999 -5.497 23.309 1.00 97.50 125 GLU A CA 1
ATOM 951 C C . GLU A 1 125 ? -19.614 -6.082 24.670 1.00 97.50 125 GLU A C 1
ATOM 953 O O . GLU A 1 125 ? -20.373 -5.979 25.636 1.00 97.50 125 GLU A O 1
ATOM 958 N N . GLN A 1 126 ? -18.419 -6.666 24.786 1.00 97.81 126 GLN A N 1
ATOM 959 C CA . GLN A 1 126 ? -17.927 -7.162 26.070 1.00 97.81 126 GLN A CA 1
ATOM 960 C C . GLN A 1 126 ? -17.723 -6.030 27.083 1.00 97.81 126 GLN A C 1
ATOM 962 O O . GLN A 1 126 ? -18.035 -6.197 28.261 1.00 97.81 126 GLN A O 1
ATOM 967 N N . ALA A 1 127 ? -17.202 -4.879 26.653 1.00 97.19 127 ALA A N 1
ATOM 968 C CA . ALA A 1 127 ? -17.044 -3.715 27.515 1.00 97.19 127 ALA A CA 1
ATOM 969 C C . ALA A 1 127 ? -18.403 -3.189 27.991 1.00 97.19 127 ALA A C 1
ATOM 971 O O . ALA A 1 127 ? -18.565 -2.949 29.185 1.00 97.19 127 ALA A O 1
ATOM 972 N N . ALA A 1 128 ? -19.387 -3.094 27.095 1.00 97.38 128 ALA A N 1
ATOM 973 C CA . ALA A 1 128 ? -20.750 -2.700 27.430 1.00 97.38 128 ALA A CA 1
ATOM 974 C C . ALA A 1 128 ? -21.378 -3.654 28.457 1.00 97.38 128 ALA A C 1
ATOM 976 O O . ALA A 1 128 ? -21.896 -3.196 29.473 1.00 97.38 128 A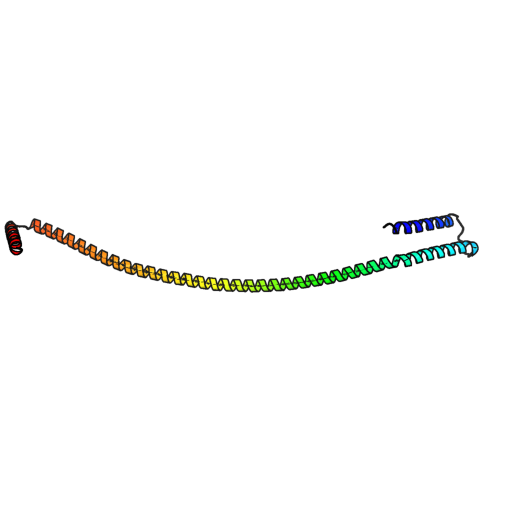LA A O 1
ATOM 977 N N . LYS A 1 129 ? -21.254 -4.975 28.258 1.00 97.56 129 LYS A N 1
ATOM 978 C CA . LYS A 1 129 ? -21.723 -5.978 29.231 1.00 97.56 129 LYS A CA 1
ATOM 979 C C . LYS A 1 129 ? -21.071 -5.793 30.601 1.00 97.56 129 LYS A C 1
ATOM 981 O O . LYS A 1 129 ? -21.780 -5.727 31.598 1.00 97.56 129 LYS A O 1
ATOM 986 N N . ARG A 1 130 ? -19.744 -5.620 30.648 1.00 97.75 130 ARG A N 1
ATOM 987 C CA . ARG A 1 130 ? -19.014 -5.367 31.904 1.00 97.75 130 ARG A CA 1
ATOM 988 C C . ARG A 1 130 ? -19.458 -4.080 32.598 1.00 97.75 130 ARG A C 1
ATOM 990 O O . ARG A 1 130 ? -19.496 -4.040 33.822 1.00 97.75 130 ARG A O 1
ATOM 997 N N . ILE A 1 131 ? -19.760 -3.022 31.843 1.00 97.56 131 ILE A N 1
ATOM 998 C CA . ILE A 1 131 ? -20.260 -1.758 32.406 1.00 97.56 131 ILE A CA 1
ATOM 999 C C . ILE A 1 131 ? -21.641 -1.968 33.028 1.00 97.56 131 ILE A C 1
ATOM 1001 O O . ILE A 1 131 ? -21.860 -1.532 34.154 1.00 97.56 131 ILE A O 1
ATOM 1005 N N . ILE A 1 132 ? -22.546 -2.655 32.328 1.00 97.56 132 ILE A N 1
ATOM 1006 C CA . ILE A 1 132 ? -23.899 -2.942 32.824 1.00 97.56 132 ILE A CA 1
ATOM 1007 C C . ILE A 1 132 ? -23.845 -3.808 34.086 1.00 97.56 132 ILE A C 1
ATOM 1009 O O . ILE A 1 132 ? -24.519 -3.507 35.067 1.00 97.56 132 ILE A O 1
ATOM 1013 N N . GLU A 1 133 ? -23.013 -4.847 34.094 1.00 97.31 133 GLU A N 1
ATOM 1014 C CA . GLU A 1 133 ? -22.845 -5.730 35.250 1.00 97.31 133 GLU A CA 1
ATOM 1015 C C . GLU A 1 133 ? -22.310 -4.969 36.472 1.00 97.31 133 GLU A C 1
ATOM 1017 O O . GLU A 1 133 ? -22.906 -5.028 37.547 1.00 97.31 133 GLU A O 1
ATOM 1022 N N . LYS A 1 134 ? -21.271 -4.144 36.285 1.00 97.19 134 LYS A N 1
ATOM 1023 C CA . LYS A 1 134 ? -20.761 -3.255 37.341 1.00 97.19 134 LYS A CA 1
ATOM 1024 C C . LYS A 1 134 ? -21.800 -2.241 37.813 1.00 97.19 134 LYS A C 1
ATOM 1026 O O . LYS A 1 134 ? -21.852 -1.938 39.000 1.00 97.19 134 LYS A O 1
ATOM 1031 N N . ALA A 1 135 ? -22.616 -1.702 36.908 1.00 96.94 135 ALA A N 1
ATOM 1032 C CA . ALA A 1 135 ? -23.683 -0.777 37.274 1.00 96.94 135 ALA A CA 1
ATOM 1033 C C . ALA A 1 135 ? -24.739 -1.472 38.145 1.00 96.94 135 ALA A C 1
ATOM 1035 O O . ALA A 1 135 ? -25.146 -0.913 39.158 1.00 96.94 135 ALA A O 1
ATOM 1036 N N . HIS A 1 136 ? -25.138 -2.704 37.812 1.00 97.12 136 HIS A N 1
ATOM 1037 C CA . HIS A 1 136 ? -26.050 -3.488 38.647 1.00 97.12 136 HIS A CA 1
ATOM 1038 C C . HIS A 1 136 ? -25.469 -3.790 40.030 1.00 97.12 136 HIS A C 1
ATOM 1040 O O . HIS A 1 136 ? -26.171 -3.629 41.028 1.00 97.12 136 HIS A O 1
ATOM 1046 N N . GLU A 1 137 ? -24.193 -4.169 40.100 1.00 97.12 137 GLU A N 1
ATOM 1047 C CA . GLU A 1 137 ? -23.494 -4.391 41.368 1.00 97.12 137 GLU A CA 1
ATOM 1048 C C . GLU A 1 137 ? -23.467 -3.112 42.224 1.00 97.12 137 GLU A C 1
ATOM 1050 O O . GLU A 1 137 ? -23.833 -3.135 43.400 1.00 97.12 137 GLU A O 1
ATOM 1055 N N . GLN A 1 138 ? -23.124 -1.968 41.623 1.00 96.19 138 GLN A N 1
ATOM 1056 C CA . GLN A 1 138 ? -23.112 -0.674 42.309 1.00 96.19 138 GLN A CA 1
ATOM 1057 C C . GLN A 1 138 ? -24.501 -0.232 42.773 1.00 96.19 138 GLN A C 1
ATOM 1059 O O . GLN A 1 138 ? -24.630 0.276 43.884 1.00 96.19 138 GLN A O 1
ATOM 1064 N N . ILE A 1 139 ? -25.540 -0.442 41.959 1.00 96.38 139 ILE A N 1
ATOM 1065 C CA . ILE A 1 139 ? -26.929 -0.148 42.338 1.00 96.38 139 ILE A CA 1
ATOM 1066 C C . ILE A 1 139 ? -27.337 -0.990 43.549 1.00 96.38 139 ILE A C 1
ATOM 1068 O O . ILE A 1 139 ? -27.964 -0.460 44.465 1.00 96.38 139 ILE A O 1
ATOM 1072 N N . GLY A 1 140 ? -26.971 -2.275 43.580 1.00 95.50 140 GLY A N 1
ATOM 1073 C CA . GLY A 1 140 ? -27.224 -3.144 44.729 1.00 95.50 140 GLY A CA 1
ATOM 1074 C C . GLY A 1 140 ? -26.547 -2.622 45.997 1.00 95.50 140 GLY A C 1
ATOM 1075 O O . GLY A 1 140 ? -27.213 -2.392 47.005 1.00 95.50 140 GLY A O 1
ATOM 1076 N N . LEU A 1 141 ? -25.243 -2.345 45.913 1.00 97.00 141 LEU A N 1
ATOM 1077 C CA . LEU A 1 141 ? -24.454 -1.831 47.036 1.00 97.00 141 LEU A CA 1
ATOM 1078 C C . LEU A 1 141 ? -24.971 -0.482 47.555 1.00 97.00 141 LEU A C 1
ATOM 1080 O O . LEU A 1 141 ? -25.111 -0.300 48.763 1.00 97.00 141 LEU A O 1
ATOM 1084 N N . GLU A 1 142 ? -25.267 0.475 46.674 1.00 95.19 142 GLU A N 1
ATOM 1085 C CA . GLU A 1 142 ? -25.817 1.771 47.091 1.00 95.19 142 GLU A CA 1
ATOM 1086 C C . GLU A 1 142 ? -27.257 1.657 47.599 1.00 95.19 142 GLU A C 1
ATOM 1088 O O . GLU A 1 142 ? -27.627 2.371 48.531 1.00 95.19 142 GLU A O 1
ATOM 1093 N N . GLY A 1 143 ? -28.052 0.731 47.057 1.00 96.81 143 GLY A N 1
ATOM 1094 C CA . GLY A 1 143 ? -29.391 0.426 47.555 1.00 96.81 143 GLY A CA 1
ATOM 1095 C C . GLY A 1 143 ? -29.369 -0.092 48.992 1.00 96.81 143 GLY A C 1
ATOM 1096 O O . GLY A 1 143 ? -30.132 0.386 49.834 1.00 96.81 143 GLY A O 1
ATOM 1097 N N . ASP A 1 144 ? -28.463 -1.016 49.305 1.00 96.12 144 ASP A N 1
ATOM 1098 C CA . ASP A 1 144 ? -28.314 -1.540 50.663 1.00 96.12 144 ASP A CA 1
ATOM 1099 C C . ASP A 1 144 ? -27.771 -0.481 51.631 1.00 96.12 144 ASP A C 1
ATOM 1101 O O . ASP A 1 144 ? -28.331 -0.306 52.717 1.00 96.12 144 ASP A O 1
ATOM 1105 N N . LYS A 1 145 ? -26.791 0.333 51.211 1.00 96.56 145 LYS A N 1
ATOM 1106 C CA . LYS A 1 145 ? -26.339 1.491 52.004 1.00 96.56 145 LYS A CA 1
ATOM 1107 C C . LYS A 1 145 ? -27.451 2.514 52.237 1.00 96.56 145 LYS A C 1
ATOM 1109 O O . LYS A 1 145 ? -27.533 3.104 53.311 1.00 96.56 145 LYS A O 1
ATOM 1114 N N . ALA A 1 146 ? -28.296 2.784 51.241 1.00 95.81 146 ALA A N 1
ATOM 1115 C CA . ALA A 1 146 ? -29.427 3.697 51.388 1.00 95.81 146 ALA A CA 1
ATOM 1116 C C . ALA A 1 146 ? -30.444 3.155 52.402 1.00 95.81 146 ALA A C 1
ATOM 1118 O O . ALA A 1 146 ? -30.911 3.899 53.261 1.00 95.81 146 ALA A O 1
ATOM 1119 N N . ARG A 1 147 ? -30.732 1.848 52.371 1.00 96.00 147 ARG A N 1
ATOM 1120 C CA . ARG A 1 147 ? -31.596 1.192 53.365 1.00 96.00 147 ARG A CA 1
ATOM 1121 C C . ARG A 1 147 ? -31.022 1.274 54.776 1.00 96.00 147 ARG A C 1
ATOM 1123 O O . ARG A 1 147 ? -31.775 1.509 55.716 1.00 96.00 147 ARG A O 1
ATOM 1130 N N . GLU A 1 148 ? -29.719 1.066 54.939 1.00 96.56 148 GLU A N 1
ATOM 1131 C CA . GLU A 1 148 ? -29.050 1.173 56.239 1.00 96.56 148 GLU A CA 1
ATOM 1132 C C . GLU A 1 148 ? -29.094 2.608 56.786 1.00 96.56 148 GLU A C 1
ATOM 1134 O O . GLU A 1 148 ? -29.441 2.814 57.953 1.00 96.56 148 GLU A O 1
ATOM 1139 N N . ARG A 1 149 ? -28.847 3.606 55.927 1.00 95.69 149 ARG A N 1
ATOM 1140 C CA . ARG A 1 149 ? -28.977 5.031 56.270 1.00 95.69 149 ARG A CA 1
ATOM 1141 C C . ARG A 1 149 ? -30.394 5.378 56.728 1.00 95.69 149 ARG A C 1
ATOM 1143 O O . ARG A 1 149 ? -30.549 5.892 57.830 1.00 95.69 149 ARG A O 1
ATOM 1150 N N . LEU A 1 150 ? -31.417 4.985 55.965 1.00 95.75 150 LEU A N 1
ATOM 1151 C CA . LEU A 1 150 ? -32.823 5.212 56.331 1.00 95.75 150 LEU A CA 1
ATOM 1152 C C . LEU A 1 150 ? -33.202 4.557 57.664 1.00 95.75 150 LEU A C 1
ATOM 1154 O O . LEU A 1 150 ? -33.916 5.155 58.463 1.00 95.75 150 LEU A O 1
ATOM 1158 N N . LYS A 1 151 ? -32.721 3.335 57.932 1.00 95.38 151 LYS A N 1
ATOM 1159 C CA . LYS A 1 151 ? -32.941 2.679 59.232 1.00 95.38 151 LYS A CA 1
ATOM 1160 C C . LYS A 1 151 ? -32.315 3.483 60.364 1.00 95.38 151 LYS A C 1
ATOM 1162 O O . LYS A 1 151 ? -32.959 3.692 61.384 1.00 95.38 151 LYS A O 1
ATOM 1167 N N . THR A 1 152 ? -31.076 3.926 60.181 1.00 96.00 152 THR A N 1
ATOM 1168 C CA . THR A 1 152 ? -30.334 4.687 61.194 1.00 96.00 152 THR A CA 1
ATOM 1169 C C . THR A 1 152 ? -31.011 6.023 61.490 1.00 96.00 152 THR A C 1
ATOM 1171 O O . THR A 1 152 ? -31.193 6.364 62.655 1.00 96.00 152 THR A O 1
ATOM 1174 N N . GLU A 1 153 ? -31.448 6.737 60.452 1.00 94.56 153 GLU A N 1
ATOM 1175 C CA . GLU A 1 153 ? -32.202 7.989 60.578 1.00 94.56 153 GLU A CA 1
ATOM 1176 C C . GLU A 1 153 ? -33.540 7.773 61.296 1.00 94.56 153 GLU A C 1
ATOM 1178 O O . GLU A 1 153 ? -33.840 8.483 62.254 1.00 94.56 153 GLU A O 1
ATOM 1183 N N . ALA A 1 154 ? -34.299 6.736 60.925 1.00 95.19 154 ALA A N 1
ATOM 1184 C CA . ALA A 1 154 ? -35.558 6.406 61.591 1.00 95.19 154 ALA A CA 1
ATOM 1185 C C . ALA A 1 154 ? -35.364 6.040 63.074 1.00 95.19 154 ALA A C 1
ATOM 1187 O O . ALA A 1 154 ? -36.164 6.439 63.920 1.00 95.19 154 ALA A O 1
ATOM 1188 N N . PHE A 1 155 ? -34.297 5.306 63.415 1.00 95.25 155 PHE A N 1
ATOM 1189 C CA . PHE A 1 155 ? -33.960 5.012 64.811 1.00 95.25 155 PHE A CA 1
ATOM 1190 C C . PHE A 1 155 ? -33.566 6.271 65.585 1.00 95.25 155 PHE A C 1
ATOM 1192 O O . PHE A 1 155 ? -33.989 6.427 66.730 1.00 95.25 155 PHE A O 1
ATOM 1199 N N . ALA A 1 156 ? -32.789 7.168 64.975 1.00 94.56 156 ALA A N 1
ATOM 1200 C CA . ALA A 1 156 ? -32.395 8.426 65.597 1.00 94.56 156 ALA A CA 1
ATOM 1201 C C . ALA A 1 156 ? -33.612 9.327 65.877 1.00 94.56 156 ALA A C 1
ATOM 1203 O O . ALA A 1 156 ? -33.746 9.838 66.989 1.00 94.56 156 ALA A O 1
ATOM 1204 N N . GLU A 1 157 ? -34.539 9.464 64.921 1.00 94.38 157 GLU A N 1
ATOM 1205 C CA . GLU A 1 157 ? -35.786 10.214 65.127 1.00 94.38 157 GLU A CA 1
ATOM 1206 C C . GLU A 1 157 ? -36.687 9.567 66.185 1.00 94.38 157 GLU A C 1
ATOM 1208 O O . GLU A 1 157 ? -37.211 10.260 67.059 1.00 94.38 157 GLU A O 1
ATOM 1213 N N . ALA A 1 158 ? -36.844 8.239 66.156 1.00 94.00 158 ALA A N 1
ATOM 1214 C CA . ALA A 1 158 ? -37.647 7.524 67.144 1.00 94.00 158 ALA A CA 1
ATOM 1215 C C . ALA A 1 158 ? -37.083 7.682 68.565 1.00 94.00 158 ALA A C 1
ATOM 1217 O O . ALA A 1 158 ? -37.849 7.885 69.509 1.00 94.00 158 ALA A O 1
ATOM 1218 N N . LEU A 1 159 ? -35.754 7.627 68.720 1.00 93.94 159 LEU A N 1
ATOM 1219 C CA . LEU A 1 159 ? -35.090 7.861 70.000 1.00 93.94 159 LEU A CA 1
ATOM 1220 C C . LEU A 1 159 ? -35.292 9.304 70.468 1.00 93.94 159 LEU A C 1
ATOM 1222 O O . LEU A 1 159 ? -35.667 9.512 71.619 1.00 93.94 159 LEU A O 1
ATOM 1226 N N . SER A 1 160 ? -35.135 10.287 69.577 1.00 93.56 160 SER A N 1
ATOM 1227 C CA . SER A 1 160 ? -35.381 11.695 69.903 1.00 93.56 160 SER A CA 1
ATOM 1228 C C . SER A 1 160 ? -36.826 11.938 70.351 1.00 93.56 160 SER A C 1
ATOM 1230 O O . SER A 1 160 ? -37.059 12.655 71.324 1.00 93.56 160 SER A O 1
ATOM 1232 N N . LEU A 1 161 ? -37.809 11.320 69.688 1.00 92.38 161 LEU A N 1
ATOM 1233 C CA . LEU A 1 161 ? -39.213 11.416 70.087 1.00 92.38 161 LEU A CA 1
ATOM 1234 C C . LEU A 1 161 ? -39.463 10.742 71.443 1.00 92.38 161 LEU A C 1
ATOM 1236 O O . LEU A 1 161 ? -40.185 11.284 72.281 1.00 92.38 161 LEU A O 1
ATOM 1240 N N . ALA A 1 162 ? -38.864 9.572 71.677 1.00 90.38 162 ALA A N 1
ATOM 1241 C CA . ALA A 1 162 ? -38.959 8.872 72.954 1.00 90.38 162 ALA A CA 1
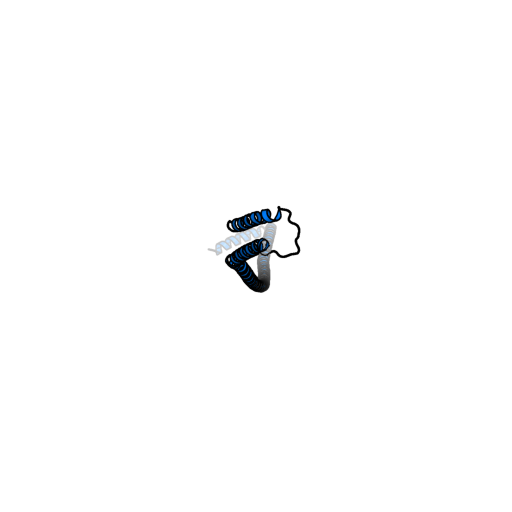ATOM 1242 C C . ALA A 1 162 ? -38.337 9.690 74.099 1.00 90.38 162 ALA A C 1
ATOM 1244 O O . ALA A 1 162 ? -38.936 9.780 75.171 1.00 90.38 162 ALA A O 1
ATOM 1245 N N . GLU A 1 163 ? -37.189 10.335 73.870 1.00 89.38 163 GLU A N 1
ATOM 1246 C CA . GLU A 1 163 ? -36.570 11.262 74.822 1.00 89.38 163 GLU A CA 1
ATOM 1247 C C . GLU A 1 163 ? -37.488 12.444 75.148 1.00 89.38 163 GLU A C 1
ATOM 1249 O O . GLU A 1 163 ? -37.666 12.778 76.321 1.00 89.38 163 GLU A O 1
ATOM 1254 N N . ASP A 1 164 ? -38.108 13.057 74.139 1.00 90.69 164 ASP A N 1
ATOM 1255 C CA . ASP A 1 164 ? -39.026 14.182 74.330 1.00 90.69 164 ASP A CA 1
ATOM 1256 C C . ASP A 1 164 ? -40.294 13.782 75.094 1.00 90.69 164 ASP A C 1
ATOM 1258 O O . ASP A 1 164 ? -40.756 14.518 75.973 1.00 90.69 164 ASP A O 1
ATOM 1262 N N . ILE A 1 165 ? -40.852 12.602 74.808 1.00 89.75 165 ILE A N 1
ATOM 1263 C CA . ILE A 1 165 ? -41.994 12.053 75.550 1.00 89.75 165 ILE A CA 1
ATOM 1264 C C . ILE A 1 165 ? -41.595 11.758 76.999 1.00 89.75 165 ILE A C 1
ATOM 1266 O O . ILE A 1 165 ? -42.345 12.115 77.912 1.00 89.75 165 ILE A O 1
ATOM 1270 N N . LEU A 1 166 ? -40.429 11.144 77.224 1.00 84.56 166 LEU A N 1
ATOM 1271 C CA . LEU A 1 166 ? -39.937 10.814 78.560 1.00 84.56 166 LEU A CA 1
ATOM 1272 C C . LEU A 1 166 ? -39.685 12.083 79.383 1.00 84.56 166 LEU A C 1
ATOM 1274 O O . LEU A 1 166 ? -40.128 12.156 80.526 1.00 84.56 166 LEU A O 1
ATOM 1278 N N . LYS A 1 167 ? -39.070 13.118 78.793 1.00 83.81 167 LYS A N 1
ATOM 1279 C CA . LYS A 1 167 ? -38.892 14.435 79.432 1.00 83.81 167 LYS A CA 1
ATOM 1280 C C . LYS A 1 167 ? -40.226 15.071 79.829 1.00 83.81 167 LYS A C 1
ATOM 1282 O O . LYS A 1 167 ? -40.315 15.649 80.908 1.00 83.81 167 LYS A O 1
ATOM 1287 N N . LYS A 1 168 ? -41.265 14.959 78.991 1.00 84.56 168 LYS A N 1
ATOM 1288 C CA . LYS A 1 168 ? -42.599 15.528 79.271 1.00 84.56 168 LYS A CA 1
ATOM 1289 C C . LYS A 1 168 ? -43.404 14.744 80.314 1.00 84.56 168 LYS A C 1
ATOM 1291 O O . LYS A 1 168 ? -44.254 15.341 80.966 1.00 84.56 168 LYS A O 1
ATOM 1296 N N . ASN A 1 169 ? -43.168 13.439 80.465 1.00 79.12 169 ASN A N 1
ATOM 1297 C CA . ASN A 1 169 ? -43.985 12.555 81.309 1.00 79.12 169 ASN A CA 1
ATOM 1298 C C . ASN A 1 169 ? -43.277 12.048 82.577 1.00 79.12 169 ASN A C 1
ATOM 1300 O O . ASN A 1 169 ? -43.871 11.265 83.318 1.00 79.12 169 ASN A O 1
ATOM 1304 N N . ILE A 1 170 ? -42.036 12.463 82.854 1.00 75.75 170 ILE A N 1
ATOM 1305 C CA . ILE A 1 170 ? -41.316 12.017 84.052 1.00 75.75 170 ILE A CA 1
ATOM 1306 C C . ILE A 1 170 ? -41.975 12.575 85.322 1.00 75.75 170 ILE A C 1
ATOM 1308 O O . ILE A 1 170 ? -42.144 13.785 85.483 1.00 75.75 170 ILE A O 1
ATOM 1312 N N . ARG A 1 171 ? -42.365 11.680 86.237 1.00 78.88 171 ARG A N 1
ATOM 1313 C CA . ARG A 1 171 ? -42.957 12.039 87.533 1.00 78.88 171 ARG A CA 1
ATOM 1314 C C . ARG A 1 171 ? -41.922 11.886 88.659 1.00 78.88 171 ARG A C 1
ATOM 1316 O O . ARG A 1 171 ? -40.971 11.110 88.515 1.00 78.88 171 ARG A O 1
ATOM 1323 N N . PRO A 1 172 ? -42.072 12.591 89.797 1.00 73.38 172 PRO A N 1
ATOM 1324 C CA . PRO A 1 172 ? -41.121 12.523 90.913 1.00 73.38 172 PRO A CA 1
ATOM 1325 C C . PRO A 1 172 ? -40.905 11.101 91.462 1.00 73.38 172 PRO A C 1
ATOM 1327 O O . PRO A 1 172 ? -39.814 10.773 91.936 1.00 73.38 172 PRO A O 1
ATOM 1330 N N . GLU A 1 173 ? -41.922 10.239 91.379 1.00 73.44 173 GLU A N 1
ATOM 1331 C CA . GLU A 1 173 ? -41.860 8.848 91.837 1.00 73.44 173 GLU A CA 1
ATOM 1332 C C . GLU A 1 173 ? -40.969 7.972 90.939 1.00 73.44 173 GLU A C 1
ATOM 1334 O O . GLU A 1 173 ? -40.231 7.118 91.439 1.00 73.44 173 GLU A O 1
ATOM 1339 N N . ASP A 1 174 ? -40.973 8.211 89.623 1.00 75.94 174 ASP A N 1
ATOM 1340 C CA . ASP A 1 174 ? -40.119 7.494 88.671 1.00 75.94 174 ASP A CA 1
ATOM 1341 C C . ASP A 1 174 ? -38.640 7.850 88.868 1.00 75.94 174 ASP A C 1
ATOM 1343 O O . ASP A 1 174 ? -37.775 6.982 88.756 1.00 75.94 174 ASP A O 1
ATOM 1347 N N . HIS A 1 175 ? -38.341 9.096 89.254 1.00 71.75 175 HIS A N 1
ATOM 1348 C CA . HIS A 1 175 ? -36.976 9.547 89.540 1.00 71.75 175 HIS A CA 1
ATOM 1349 C C . HIS A 1 175 ? -36.367 8.810 90.744 1.00 71.75 175 HIS A C 1
ATOM 1351 O O . HIS A 1 175 ? -35.238 8.322 90.677 1.00 71.75 175 HIS A O 1
ATOM 1357 N N . LYS A 1 176 ? -37.142 8.632 91.826 1.00 77.31 176 LYS A N 1
ATOM 1358 C CA . LYS A 1 176 ? -36.721 7.813 92.977 1.00 77.31 176 LYS A CA 1
ATOM 1359 C C . LYS A 1 176 ? -36.518 6.343 92.601 1.00 77.31 176 LYS A C 1
ATOM 1361 O O . LYS A 1 176 ? -35.544 5.738 93.048 1.00 77.31 176 LYS A O 1
ATOM 1366 N N . ARG A 1 177 ? -37.402 5.769 91.772 1.00 80.12 177 ARG A N 1
ATOM 1367 C CA . ARG A 1 177 ? -37.282 4.373 91.308 1.00 80.12 177 ARG A CA 1
ATOM 1368 C C . ARG A 1 177 ? -36.025 4.163 90.458 1.00 80.12 177 ARG A C 1
ATOM 1370 O O . ARG A 1 177 ? -35.339 3.160 90.644 1.00 80.12 177 ARG A O 1
ATOM 1377 N N . LEU A 1 178 ? -35.693 5.114 89.583 1.00 78.00 178 LEU A N 1
ATOM 1378 C CA . LEU A 1 178 ? -34.477 5.078 88.763 1.00 78.00 178 LEU A CA 1
ATOM 1379 C C . LEU A 1 178 ? -33.209 5.097 89.627 1.00 78.00 178 LEU A C 1
ATOM 1381 O O . LEU A 1 178 ? -32.349 4.239 89.437 1.00 78.00 178 LEU A O 1
ATOM 1385 N N . ILE A 1 179 ? -33.130 5.987 90.623 1.00 79.31 179 ILE A N 1
ATOM 1386 C CA . ILE A 1 179 ? -31.984 6.060 91.548 1.00 79.31 179 ILE A CA 1
ATOM 1387 C C . ILE A 1 179 ? -31.810 4.741 92.311 1.00 79.31 179 ILE A C 1
ATOM 1389 O O . ILE A 1 179 ? -30.713 4.187 92.336 1.00 79.31 179 ILE A O 1
ATOM 1393 N N . HIS A 1 180 ? -32.892 4.189 92.871 1.00 79.00 180 HIS A N 1
ATOM 1394 C CA . HIS A 1 180 ? -32.833 2.896 93.558 1.00 79.00 180 HIS A CA 1
ATOM 1395 C C . HIS A 1 180 ? -32.395 1.753 92.631 1.00 79.00 180 HIS A C 1
ATOM 1397 O O . HIS A 1 180 ? -31.590 0.921 93.038 1.00 79.00 180 HIS A O 1
ATOM 1403 N N . SER A 1 181 ? -32.876 1.722 91.383 1.00 77.94 181 SER A N 1
ATOM 1404 C CA . SER A 1 181 ? -32.483 0.696 90.406 1.00 77.94 181 SER A CA 1
ATOM 1405 C C . SER A 1 181 ? -31.019 0.808 89.968 1.00 77.94 181 SER A C 1
ATOM 1407 O O . SER A 1 181 ? -30.371 -0.211 89.746 1.00 77.94 181 SER A O 1
ATOM 1409 N N . HIS A 1 182 ? -30.478 2.027 89.891 1.00 79.38 182 HIS 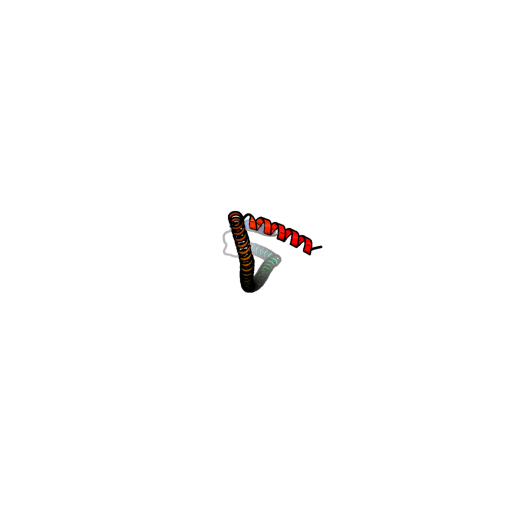A N 1
ATOM 1410 C CA . HIS A 1 182 ? -29.080 2.258 89.536 1.00 79.38 182 HIS A CA 1
ATOM 1411 C C . HIS A 1 182 ? -28.143 1.840 90.677 1.00 79.38 182 HIS A C 1
ATOM 1413 O O . HIS A 1 182 ? -27.144 1.169 90.435 1.00 79.38 182 HIS A O 1
ATOM 1419 N N . ILE A 1 183 ? -28.513 2.145 91.927 1.00 81.06 183 ILE A N 1
ATOM 1420 C CA . ILE A 1 183 ? -27.784 1.688 93.120 1.00 81.06 183 ILE A CA 1
ATOM 1421 C C . ILE A 1 183 ? -27.813 0.154 93.216 1.00 81.06 183 ILE A C 1
ATOM 1423 O O . ILE A 1 183 ? -26.763 -0.463 93.375 1.00 81.06 183 ILE A O 1
ATOM 1427 N N . ALA A 1 184 ? -28.977 -0.475 93.021 1.00 79.50 184 ALA A N 1
ATOM 1428 C CA . ALA A 1 184 ? -29.100 -1.935 93.022 1.00 79.50 184 ALA A CA 1
ATOM 1429 C C . ALA A 1 184 ? -28.331 -2.609 91.865 1.00 79.50 184 ALA A C 1
ATOM 1431 O O . ALA A 1 184 ? -27.834 -3.722 92.011 1.00 79.50 184 ALA A O 1
ATOM 1432 N N . GLY A 1 185 ? -28.218 -1.947 90.708 1.00 77.00 185 GLY A N 1
ATOM 1433 C CA . GLY A 1 185 ? -27.417 -2.425 89.577 1.00 77.00 185 GLY A CA 1
ATOM 1434 C C . GLY A 1 185 ? -25.911 -2.391 89.847 1.00 77.00 185 GLY A C 1
ATOM 1435 O O . GLY A 1 185 ? -25.205 -3.299 89.415 1.00 77.00 185 GLY A O 1
ATOM 1436 N N . MET A 1 186 ? -25.429 -1.392 90.598 1.00 71.25 186 MET A N 1
ATOM 1437 C CA . MET A 1 186 ? -24.022 -1.308 91.010 1.00 71.25 186 MET A CA 1
ATOM 1438 C C . MET A 1 186 ? -23.670 -2.280 92.143 1.00 71.25 186 MET A C 1
ATOM 1440 O O . MET A 1 186 ? -22.551 -2.776 92.183 1.00 71.25 186 MET A O 1
ATOM 1444 N N . GLU A 1 187 ? -24.619 -2.618 93.018 1.00 66.38 187 GLU A N 1
ATOM 1445 C CA . GLU A 1 187 ? -24.430 -3.636 94.063 1.00 66.38 187 GLU A CA 1
ATOM 1446 C C . GLU A 1 187 ? -24.316 -5.059 93.486 1.00 66.38 187 GLU A C 1
ATOM 1448 O O . GLU A 1 187 ? -23.657 -5.917 94.060 1.00 66.38 187 GLU A O 1
ATOM 1453 N N . LYS A 1 188 ? -24.917 -5.308 92.315 1.00 61.22 188 LYS A N 1
ATOM 1454 C CA . LYS A 1 188 ? -24.941 -6.626 91.659 1.00 61.22 188 LYS A CA 1
ATOM 1455 C C . LYS A 1 188 ? -23.705 -6.940 90.806 1.00 61.22 188 LYS A C 1
ATOM 1457 O O . LYS A 1 188 ? -23.606 -8.048 90.285 1.00 61.22 188 LYS A O 1
ATOM 1462 N N . HIS A 1 189 ? -22.827 -5.959 90.597 1.00 53.41 189 HIS A N 1
ATOM 1463 C CA . HIS A 1 189 ? -21.643 -6.071 89.738 1.00 53.41 189 HIS A CA 1
ATOM 1464 C C . HIS A 1 189 ? -20.314 -6.003 90.514 1.00 53.41 189 HIS A C 1
ATOM 1466 O O . HIS A 1 189 ? -19.257 -5.843 89.900 1.00 53.41 189 HIS A O 1
ATOM 1472 N N . ASN A 1 190 ? -20.385 -6.166 91.838 1.00 44.78 190 ASN A N 1
ATOM 1473 C CA . ASN A 1 190 ? -19.272 -6.460 92.740 1.00 44.78 190 ASN A CA 1
ATOM 1474 C C . ASN A 1 190 ? -19.495 -7.828 93.403 1.00 44.78 190 ASN A C 1
ATOM 1476 O O . ASN A 1 190 ? -18.504 -8.402 93.899 1.00 44.78 190 ASN A O 1
#

Organism: NCBI:txid2575572

Sequence (190 aa):
MRFSLAVCWGFIIAAAFTGAAHASGIPLATEWDMARDGGRILNAAVVLGAVAYLVIRWGGPVFRKRAEDIAFKIDALETAKRDAANKLKEYEERLAKIEAEANRLKAEARAEGDLIKSQIIGQAEQAAKRIIEKAHEQIGLEGDKARERLKTEAFAEALSLAEDILKKNIRPEDHKRLIHSHIAGMEKHN